Protein AF-A0A4S2MCP2-F1 (afdb_monomer)

Structure (mmCIF, N/CA/C/O backbone):
data_AF-A0A4S2MCP2-F1
#
_entry.id   AF-A0A4S2MCP2-F1
#
loop_
_atom_site.group_PDB
_atom_site.id
_atom_site.type_symbol
_atom_site.label_atom_id
_atom_site.label_alt_id
_atom_site.label_comp_id
_atom_site.label_asym_id
_atom_site.label_entity_id
_atom_site.label_seq_id
_atom_site.pdbx_PDB_ins_code
_atom_site.Cartn_x
_atom_site.Cartn_y
_atom_site.Cartn_z
_atom_site.occupancy
_atom_site.B_iso_or_equiv
_atom_site.auth_seq_id
_atom_site.auth_comp_id
_atom_site.auth_asym_id
_atom_site.auth_atom_id
_atom_site.pdbx_PDB_model_num
ATOM 1 N N . MET A 1 1 ? -48.701 2.573 -28.438 1.00 42.78 1 MET A N 1
ATOM 2 C CA . MET A 1 1 ? -48.874 1.141 -28.117 1.00 42.78 1 MET A CA 1
ATOM 3 C C . MET A 1 1 ? -48.625 0.967 -26.634 1.00 42.78 1 MET A C 1
ATOM 5 O O . MET A 1 1 ? -47.599 1.401 -26.138 1.00 42.78 1 MET A O 1
ATOM 9 N N . CYS A 1 2 ? -49.644 0.468 -25.945 1.00 39.00 2 CYS A N 1
ATOM 10 C CA . CYS A 1 2 ? -49.785 0.387 -24.498 1.00 39.00 2 CYS A CA 1
ATOM 11 C C . CYS A 1 2 ? -49.387 -1.021 -24.032 1.00 39.00 2 CYS A C 1
ATOM 13 O O . CYS A 1 2 ? -49.840 -1.981 -24.653 1.00 39.00 2 CYS A O 1
ATOM 15 N N . CYS A 1 3 ? -48.581 -1.158 -22.974 1.00 35.81 3 CYS A N 1
ATOM 16 C CA . CYS A 1 3 ? -48.550 -2.372 -22.144 1.00 35.81 3 CYS A CA 1
ATOM 17 C C . CYS A 1 3 ? -47.790 -2.137 -20.828 1.00 35.81 3 CYS A C 1
ATOM 19 O O . CYS A 1 3 ? -46.673 -2.603 -20.623 1.00 35.81 3 CYS A O 1
ATOM 21 N N . THR A 1 4 ? -48.430 -1.421 -19.910 1.00 45.81 4 THR A N 1
ATOM 22 C CA . THR A 1 4 ? -48.206 -1.556 -18.469 1.00 45.81 4 THR A CA 1
ATOM 23 C C . THR A 1 4 ? -48.874 -2.852 -18.007 1.00 45.81 4 THR A C 1
ATOM 25 O O . THR A 1 4 ? -50.097 -2.972 -18.040 1.00 45.81 4 THR A O 1
ATOM 28 N N . LYS A 1 5 ? -48.084 -3.852 -17.600 1.00 52.16 5 LYS A N 1
ATOM 29 C CA . LYS A 1 5 ? -48.599 -5.048 -16.921 1.00 52.16 5 LYS A CA 1
ATOM 30 C C . LYS A 1 5 ? -48.559 -4.833 -15.414 1.00 52.16 5 LYS A C 1
ATOM 32 O O . LYS A 1 5 ? -47.526 -4.980 -14.771 1.00 52.16 5 LYS A O 1
ATOM 37 N N . THR A 1 6 ? -49.723 -4.495 -14.883 1.00 45.78 6 THR A N 1
ATOM 38 C CA . THR A 1 6 ? -50.084 -4.555 -13.470 1.00 45.78 6 THR A CA 1
ATOM 39 C C . THR A 1 6 ? -50.196 -6.026 -13.068 1.00 45.78 6 THR A C 1
ATOM 41 O O . THR A 1 6 ? -51.068 -6.735 -13.568 1.00 45.78 6 THR A O 1
ATOM 44 N N . LEU A 1 7 ? -49.322 -6.508 -12.185 1.00 48.28 7 LEU A N 1
ATOM 45 C CA . LEU A 1 7 ? -49.510 -7.793 -11.511 1.00 48.28 7 LEU A CA 1
ATOM 46 C C . LEU A 1 7 ? -50.232 -7.534 -10.190 1.00 48.28 7 LEU A C 1
ATOM 48 O O . LEU A 1 7 ? -49.641 -7.113 -9.201 1.00 48.28 7 LEU A O 1
ATOM 52 N N . SER A 1 8 ? -51.543 -7.760 -10.222 1.00 52.81 8 SER A N 1
ATOM 53 C CA . SER A 1 8 ? -52.378 -7.950 -9.043 1.00 52.81 8 SER A CA 1
ATOM 54 C C . SER A 1 8 ? -52.254 -9.413 -8.626 1.00 52.81 8 SER A C 1
ATOM 56 O O . SER A 1 8 ? -52.659 -10.308 -9.365 1.00 52.81 8 SER A O 1
ATOM 58 N N . VAL A 1 9 ? -51.669 -9.654 -7.455 1.00 49.47 9 VAL A N 1
ATOM 59 C CA . VAL A 1 9 ? -51.763 -10.938 -6.757 1.00 49.47 9 VAL A CA 1
ATOM 60 C C . VAL A 1 9 ? -52.464 -10.659 -5.435 1.00 49.47 9 VAL A C 1
ATOM 62 O O . VAL A 1 9 ? -51.849 -10.255 -4.453 1.00 49.47 9 VAL A O 1
ATOM 65 N N . CYS A 1 10 ? -53.785 -10.826 -5.440 1.00 40.50 10 CYS A N 1
ATOM 66 C CA . CYS A 1 10 ? -54.588 -10.948 -4.234 1.00 40.50 10 CYS A CA 1
ATOM 67 C C . CYS A 1 10 ? -54.665 -12.432 -3.869 1.00 40.50 10 CYS A C 1
ATOM 69 O O . CYS A 1 10 ? -55.415 -13.184 -4.486 1.00 40.50 10 CYS A O 1
ATOM 71 N N . THR A 1 11 ? -53.911 -12.853 -2.857 1.00 52.22 11 THR A N 1
ATOM 72 C CA . THR A 1 11 ? -54.197 -14.091 -2.128 1.00 52.22 11 THR A CA 1
ATOM 73 C C . THR A 1 11 ? -54.932 -13.728 -0.847 1.00 52.22 11 THR A C 1
ATOM 75 O O . THR A 1 11 ? -54.360 -13.137 0.067 1.00 52.22 11 THR A O 1
ATOM 78 N N . THR A 1 12 ? -56.216 -14.066 -0.802 1.00 49.16 12 THR A N 1
ATOM 79 C CA . THR A 1 12 ? -57.039 -14.096 0.407 1.00 49.16 12 THR A CA 1
ATOM 80 C C . THR A 1 12 ? -56.489 -15.168 1.347 1.00 49.16 12 THR A C 1
ATOM 82 O O . THR A 1 12 ? -56.594 -16.357 1.050 1.00 49.16 12 THR A O 1
ATOM 85 N N . PHE A 1 13 ? -55.873 -14.752 2.455 1.00 44.50 13 PHE A N 1
ATOM 86 C CA . PHE A 1 13 ? -55.476 -15.644 3.543 1.00 44.50 13 PHE A CA 1
ATOM 87 C C . PHE A 1 13 ? -56.362 -15.341 4.753 1.00 44.50 13 PHE A C 1
ATOM 89 O O . PHE A 1 13 ? -56.197 -14.327 5.433 1.00 44.50 13 PHE A O 1
ATOM 96 N N . ASP A 1 14 ? -57.352 -16.203 4.968 1.00 50.53 14 ASP A N 1
ATOM 97 C CA . ASP A 1 14 ? -58.270 -16.128 6.096 1.00 50.53 14 ASP A CA 1
ATOM 98 C C . ASP A 1 14 ? -57.599 -16.598 7.397 1.00 50.53 14 ASP A C 1
ATOM 100 O O . ASP A 1 14 ? -57.166 -17.738 7.534 1.00 50.53 14 ASP A O 1
ATOM 104 N N . HIS A 1 15 ? -57.542 -15.671 8.353 1.00 52.25 15 HIS A N 1
ATOM 105 C CA . HIS A 1 15 ? -57.839 -15.844 9.777 1.00 52.25 15 HIS A CA 1
ATOM 106 C C . HIS A 1 15 ? -57.302 -17.086 10.517 1.00 52.25 15 HIS A C 1
ATOM 108 O O . HIS A 1 15 ? -58.017 -18.049 10.782 1.00 52.25 15 HIS A O 1
ATOM 114 N N . ALA A 1 16 ? -56.113 -16.921 11.098 1.00 47.16 16 ALA A N 1
ATOM 115 C CA . ALA A 1 16 ? -55.853 -17.337 12.476 1.00 47.16 16 ALA A CA 1
ATOM 116 C C . ALA A 1 16 ? -54.936 -16.292 13.129 1.00 47.16 16 ALA A C 1
ATOM 118 O O . ALA A 1 16 ? -53.729 -16.290 12.915 1.00 47.16 16 ALA A O 1
ATOM 119 N N . ALA A 1 17 ? -55.523 -15.351 13.873 1.00 51.59 17 ALA A N 1
ATOM 120 C CA . ALA A 1 17 ? -54.784 -14.297 14.563 1.00 51.59 17 ALA A CA 1
ATOM 121 C C . ALA A 1 17 ? -53.910 -14.898 15.686 1.00 51.59 17 ALA A C 1
ATOM 123 O O . ALA A 1 17 ? -54.467 -15.446 16.646 1.00 51.59 17 ALA A O 1
ATOM 124 N N . PRO A 1 18 ? -52.567 -14.790 15.626 1.00 54.84 18 PRO A N 1
ATOM 125 C CA . PRO A 1 18 ? -51.723 -15.179 16.742 1.00 54.84 18 PRO A CA 1
ATOM 126 C C . PRO A 1 18 ? -51.903 -14.161 17.874 1.00 54.84 18 PRO A C 1
ATOM 128 O O . PRO A 1 18 ? -51.462 -13.014 17.804 1.00 54.84 18 PRO A O 1
ATOM 131 N N . LYS A 1 19 ? -52.585 -14.587 18.940 1.00 52.59 19 LYS A N 1
ATOM 132 C CA . LYS A 1 19 ? -52.605 -13.873 20.217 1.00 52.59 19 LYS A CA 1
ATOM 133 C C . LYS A 1 19 ? -51.190 -13.913 20.795 1.00 52.59 19 LYS A C 1
ATOM 135 O O . LYS A 1 19 ? -50.761 -14.961 21.263 1.00 52.59 19 LYS A O 1
ATOM 140 N N . GLY A 1 20 ? -50.489 -12.782 20.759 1.00 53.34 20 GLY A N 1
ATOM 141 C CA . GLY A 1 20 ? -49.216 -12.617 21.465 1.00 53.34 20 GLY A CA 1
ATOM 142 C C . GLY A 1 20 ? -48.053 -12.088 20.632 1.00 53.34 20 GLY A C 1
ATOM 143 O O . GLY A 1 20 ? -46.932 -12.536 20.833 1.00 53.34 20 GLY A O 1
ATOM 144 N N . PHE A 1 21 ? -48.270 -11.127 19.731 1.00 47.12 21 PHE A N 1
ATOM 145 C CA . PHE A 1 21 ? -47.169 -10.264 19.295 1.00 47.12 21 PHE A CA 1
ATOM 146 C C . PHE A 1 21 ? -46.952 -9.202 20.378 1.00 47.12 21 PHE A C 1
ATOM 148 O O . PHE A 1 21 ? -47.530 -8.118 20.349 1.00 47.12 21 PHE A O 1
ATOM 155 N N . THR A 1 22 ? -46.170 -9.542 21.401 1.00 59.38 22 THR A N 1
ATOM 156 C CA . THR A 1 22 ? -45.586 -8.524 22.275 1.00 59.38 22 THR A CA 1
ATOM 157 C C . THR A 1 22 ? -44.691 -7.655 21.403 1.00 59.38 22 THR A C 1
ATOM 159 O O . THR A 1 22 ? -43.748 -8.176 20.806 1.00 59.38 22 THR A O 1
ATOM 162 N N . CYS A 1 23 ? -45.001 -6.360 21.294 1.00 50.88 23 CYS A N 1
ATOM 163 C CA . CYS A 1 23 ? -44.135 -5.376 20.657 1.00 50.88 23 CYS A CA 1
ATOM 164 C C . CYS A 1 23 ? -42.722 -5.528 21.228 1.00 50.88 23 CYS A C 1
ATOM 166 O O . CYS A 1 23 ? -42.477 -5.183 22.385 1.00 50.88 23 CYS A O 1
ATOM 168 N N . LEU A 1 24 ? -41.805 -6.082 20.432 1.00 52.72 24 LEU A N 1
ATOM 169 C CA . LEU A 1 24 ? -40.389 -6.007 20.751 1.00 52.72 24 LEU A CA 1
ATOM 170 C C . LEU A 1 24 ? -40.035 -4.516 20.807 1.00 52.72 24 LEU A C 1
ATOM 172 O O . LEU A 1 24 ? -40.399 -3.780 19.886 1.00 52.72 24 LEU A O 1
ATOM 176 N N . PRO A 1 25 ? -39.392 -4.046 21.886 1.00 61.84 25 PRO A N 1
ATOM 177 C CA . PRO A 1 25 ? -39.087 -2.636 22.044 1.00 61.84 25 PRO A CA 1
ATOM 178 C C . PRO A 1 25 ? -38.192 -2.189 20.887 1.00 61.84 25 PRO A C 1
ATOM 180 O O . PRO A 1 25 ? -37.165 -2.809 20.615 1.00 61.84 25 PRO A O 1
ATOM 183 N N . GLU A 1 26 ? -38.586 -1.108 20.219 1.00 58.03 26 GLU A N 1
ATOM 184 C CA . GLU A 1 26 ? -37.935 -0.505 19.045 1.00 58.03 26 GLU A CA 1
ATOM 185 C C . GLU A 1 26 ? -36.409 -0.337 19.215 1.00 58.03 26 GLU A C 1
ATOM 187 O O . GLU A 1 26 ? -35.632 -0.515 18.277 1.00 58.03 26 GLU A O 1
ATOM 192 N N . ALA A 1 27 ? -35.954 -0.134 20.455 1.00 62.34 27 ALA A N 1
ATOM 193 C CA . ALA A 1 27 ? -34.544 -0.080 20.826 1.00 62.34 27 ALA A CA 1
ATOM 194 C C . ALA A 1 27 ? -33.749 -1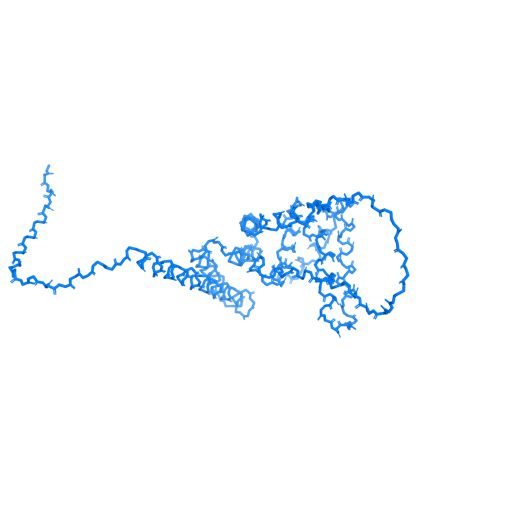.367 20.500 1.00 62.34 27 ALA A C 1
ATOM 196 O O . ALA A 1 27 ? -32.597 -1.276 20.077 1.00 62.34 27 ALA A O 1
ATOM 197 N N . ALA A 1 28 ? -34.337 -2.561 20.634 1.00 61.69 28 ALA A N 1
ATOM 198 C CA . ALA A 1 28 ? -33.636 -3.832 20.417 1.00 61.69 28 ALA A CA 1
ATOM 199 C C . ALA A 1 28 ? -33.302 -4.093 18.934 1.00 61.69 28 ALA A C 1
ATOM 201 O O . ALA A 1 28 ? -32.277 -4.704 18.628 1.00 61.69 28 ALA A O 1
ATOM 202 N N . LEU A 1 29 ? -34.119 -3.587 18.003 1.00 63.19 29 LEU A N 1
ATOM 203 C CA . LEU A 1 29 ? -33.885 -3.739 16.562 1.00 63.19 29 LEU A CA 1
ATOM 204 C C . LEU A 1 29 ? -32.689 -2.891 16.096 1.00 63.19 29 LEU A C 1
ATOM 206 O O . LEU A 1 29 ? -31.868 -3.345 15.297 1.00 63.19 29 LEU A O 1
ATOM 210 N N . THR A 1 30 ? -32.549 -1.683 16.652 1.00 69.44 30 THR A N 1
ATOM 211 C CA . THR A 1 30 ? -31.448 -0.765 16.314 1.00 69.44 30 THR A CA 1
ATOM 212 C C . THR A 1 30 ? -30.081 -1.288 16.762 1.00 69.44 30 THR A C 1
ATOM 214 O O . THR A 1 30 ? -29.089 -1.097 16.059 1.00 69.44 30 THR A O 1
ATOM 217 N N . VAL A 1 31 ? -30.017 -1.998 17.894 1.00 72.75 31 VAL A N 1
ATOM 218 C CA . VAL A 1 31 ? -28.772 -2.590 18.410 1.00 72.75 31 VAL A CA 1
ATOM 219 C C . VAL A 1 31 ? -28.318 -3.763 17.538 1.00 72.75 31 VAL A C 1
ATOM 221 O O . VAL A 1 31 ? -27.142 -3.835 17.180 1.00 72.75 31 VAL A O 1
ATOM 224 N N . THR A 1 32 ? -29.234 -4.649 17.137 1.00 72.12 32 THR A N 1
ATOM 225 C CA . THR A 1 32 ? -28.904 -5.792 16.268 1.00 72.12 32 THR A CA 1
ATOM 226 C C . THR A 1 32 ? -28.462 -5.343 14.873 1.00 72.12 32 THR A C 1
ATOM 228 O O . THR A 1 32 ? -27.476 -5.866 14.354 1.00 72.12 32 THR A O 1
ATOM 231 N N . LEU A 1 33 ? -29.115 -4.327 14.295 1.00 77.38 33 LEU A N 1
ATOM 232 C CA . LEU A 1 33 ? -28.710 -3.739 13.011 1.00 77.38 33 LEU A CA 1
ATOM 233 C C . LEU A 1 33 ? -27.327 -3.077 13.084 1.00 77.38 33 LEU A C 1
ATOM 235 O O . LEU A 1 33 ? -26.485 -3.337 12.229 1.00 77.38 33 LEU A O 1
ATOM 239 N N . LYS A 1 34 ? -27.050 -2.288 14.134 1.00 79.12 34 LYS A N 1
ATOM 240 C CA . LYS A 1 34 ? -25.720 -1.684 14.345 1.00 79.12 34 LYS A CA 1
ATOM 241 C C . LYS A 1 34 ? -24.624 -2.741 14.468 1.00 79.12 34 LYS A C 1
ATOM 243 O O . LYS A 1 34 ? -23.555 -2.583 13.885 1.00 79.12 34 LYS A O 1
ATOM 248 N N . LYS A 1 35 ? -24.892 -3.828 15.199 1.00 82.75 35 LYS A N 1
ATOM 249 C CA . LYS A 1 35 ? -23.952 -4.947 15.331 1.00 82.75 35 LYS A CA 1
ATOM 250 C C . LYS A 1 35 ? -23.688 -5.616 13.980 1.00 82.75 35 LYS A C 1
ATOM 252 O O . LYS A 1 35 ? -22.531 -5.844 13.650 1.00 82.75 35 LYS A O 1
ATOM 257 N N . SER A 1 36 ? -24.739 -5.881 13.202 1.00 81.94 36 SER A N 1
ATOM 258 C CA . SER A 1 36 ? -24.622 -6.482 11.869 1.00 81.94 36 SER A CA 1
ATOM 259 C C . SER A 1 36 ? -23.807 -5.609 10.913 1.00 81.94 36 SER A C 1
ATOM 261 O O . SER A 1 36 ? -22.926 -6.128 10.237 1.00 81.94 36 SER A O 1
ATOM 263 N N . ASN A 1 37 ? -24.045 -4.293 10.892 1.00 86.19 37 ASN A N 1
ATOM 264 C CA . ASN A 1 37 ? -23.302 -3.370 10.026 1.00 86.19 37 ASN A CA 1
ATOM 265 C C . ASN A 1 37 ? -21.815 -3.328 10.379 1.00 86.19 37 ASN A C 1
ATOM 267 O O . ASN A 1 37 ? -20.981 -3.463 9.491 1.00 86.19 37 ASN A O 1
ATOM 271 N N . LYS A 1 38 ? -21.480 -3.256 11.675 1.00 86.69 38 LYS A N 1
ATOM 272 C CA . LYS A 1 38 ? -20.081 -3.302 12.116 1.00 86.69 38 LYS A CA 1
ATOM 273 C C . LYS A 1 38 ? -19.392 -4.599 11.682 1.00 86.69 38 LYS A C 1
ATOM 275 O O . LYS A 1 38 ? -18.237 -4.573 11.276 1.00 86.69 38 LYS A O 1
ATOM 280 N N . THR A 1 39 ? -20.086 -5.737 11.750 1.00 89.81 39 THR A N 1
ATOM 281 C CA . THR A 1 39 ? -19.537 -7.015 11.273 1.00 89.81 39 THR A CA 1
ATOM 282 C C . THR A 1 39 ? -19.288 -6.999 9.764 1.00 89.81 39 THR A C 1
ATOM 284 O O . THR A 1 39 ? -18.231 -7.447 9.328 1.00 89.81 39 THR A O 1
ATOM 287 N N . VAL A 1 40 ? -20.211 -6.454 8.969 1.00 89.81 40 VAL A N 1
ATOM 288 C CA . VAL A 1 40 ? -20.034 -6.335 7.512 1.00 89.81 40 VAL A CA 1
ATOM 289 C C . VAL A 1 40 ? -18.822 -5.466 7.176 1.00 89.81 40 VAL A C 1
ATOM 291 O O . VAL A 1 40 ? -17.965 -5.919 6.426 1.00 89.81 40 VAL A O 1
ATOM 294 N N . GLU A 1 41 ? -18.683 -4.292 7.796 1.00 89.19 41 GLU A N 1
ATOM 295 C CA . GLU A 1 41 ? -17.527 -3.402 7.596 1.00 89.19 41 GLU A CA 1
ATOM 296 C C . GLU A 1 41 ? -16.202 -4.101 7.942 1.00 89.19 41 GLU A C 1
ATOM 298 O O . GLU A 1 41 ? -15.231 -4.021 7.191 1.00 89.19 41 GLU A O 1
ATOM 303 N N . THR A 1 42 ? -16.158 -4.857 9.048 1.00 91.00 42 THR A N 1
ATOM 304 C CA . THR A 1 42 ? -14.947 -5.609 9.423 1.00 91.00 42 THR A CA 1
ATOM 305 C C . THR A 1 42 ? -14.602 -6.719 8.432 1.00 91.00 42 THR A C 1
ATOM 307 O O . THR A 1 42 ? -13.424 -6.961 8.177 1.00 91.00 42 THR A O 1
ATOM 310 N N . LEU A 1 43 ? -15.609 -7.384 7.855 1.00 95.19 43 LEU A N 1
ATOM 311 C CA . LEU A 1 43 ? -15.397 -8.421 6.846 1.00 95.19 43 LEU A CA 1
ATOM 312 C C . LEU A 1 43 ? -14.933 -7.813 5.520 1.00 95.19 43 LEU A C 1
ATOM 314 O O . LEU A 1 43 ? -13.993 -8.333 4.932 1.00 95.19 43 LEU A O 1
ATOM 318 N N . GLN A 1 44 ? -15.515 -6.686 5.105 1.00 96.44 44 GLN A N 1
ATOM 319 C CA . GLN A 1 44 ? -15.083 -5.943 3.917 1.00 96.44 44 GLN A CA 1
ATOM 320 C C . GLN A 1 44 ? -13.633 -5.468 4.048 1.00 96.44 44 GLN A C 1
ATOM 322 O O . GLN A 1 44 ? -12.841 -5.646 3.126 1.00 96.44 44 GLN A O 1
ATOM 327 N N . ARG A 1 45 ? -13.245 -4.939 5.216 1.00 95.25 45 ARG A N 1
ATOM 328 C CA . ARG A 1 45 ? -11.849 -4.566 5.495 1.00 95.25 45 ARG A CA 1
ATOM 329 C C . ARG A 1 45 ? -10.911 -5.770 5.388 1.00 95.25 45 ARG A C 1
ATOM 331 O O . ARG A 1 45 ? -9.857 -5.667 4.768 1.00 95.25 45 ARG A O 1
ATOM 338 N N . ALA A 1 46 ? -11.282 -6.908 5.976 1.00 95.62 46 ALA A N 1
ATOM 339 C CA . ALA A 1 46 ? -10.471 -8.124 5.928 1.00 95.62 46 ALA A CA 1
ATOM 340 C C . ALA A 1 46 ? -10.341 -8.685 4.501 1.00 95.62 46 ALA A C 1
ATOM 342 O O . ALA A 1 46 ? -9.254 -9.092 4.097 1.00 95.62 46 ALA A O 1
ATOM 343 N N . GLU A 1 47 ? -11.425 -8.668 3.730 1.00 97.75 47 GLU A N 1
ATOM 344 C CA . GLU A 1 47 ? -11.441 -9.073 2.324 1.00 97.75 47 GLU A CA 1
ATOM 345 C C . GLU A 1 47 ? -10.580 -8.138 1.462 1.00 97.75 47 GLU A C 1
ATOM 347 O O . GLU A 1 47 ? -9.747 -8.606 0.687 1.00 97.75 47 GLU A O 1
ATOM 352 N N . SER A 1 48 ? -10.697 -6.822 1.657 1.00 98.19 48 SER A N 1
ATOM 353 C CA . SER A 1 48 ? -9.844 -5.827 0.999 1.00 98.19 48 SER A CA 1
ATOM 354 C C . SER A 1 48 ? -8.360 -6.063 1.313 1.00 98.19 48 SER A C 1
ATOM 356 O O . SER A 1 48 ? -7.531 -6.091 0.405 1.00 98.19 48 SER A O 1
ATOM 358 N N . ASN A 1 49 ? -8.016 -6.347 2.573 1.00 96.75 49 ASN A N 1
ATOM 359 C CA . ASN A 1 49 ? -6.645 -6.689 2.966 1.00 96.75 49 ASN A CA 1
ATOM 360 C C . ASN A 1 49 ? -6.149 -7.994 2.324 1.00 96.75 49 ASN A C 1
ATOM 362 O O . ASN A 1 49 ? -4.981 -8.080 1.944 1.00 96.75 49 ASN A O 1
ATOM 366 N N . ALA A 1 50 ? -7.017 -8.998 2.174 1.00 98.19 50 ALA A N 1
ATOM 367 C CA . ALA A 1 50 ? -6.665 -10.239 1.489 1.00 98.19 50 ALA A CA 1
ATOM 368 C C . ALA A 1 50 ? -6.332 -9.983 0.011 1.00 98.19 50 ALA A C 1
ATOM 370 O O . ALA A 1 50 ? -5.340 -10.504 -0.494 1.00 98.19 50 ALA A O 1
ATOM 371 N N . PHE A 1 51 ? -7.098 -9.124 -0.665 1.00 98.56 51 PHE A N 1
ATOM 372 C CA . PHE A 1 51 ? -6.777 -8.688 -2.021 1.00 98.56 51 PHE A CA 1
ATOM 373 C C . PHE A 1 51 ? -5.443 -7.930 -2.106 1.00 98.56 51 PHE A C 1
ATOM 375 O O . PHE A 1 51 ? -4.667 -8.186 -3.026 1.00 98.56 51 PHE A O 1
ATOM 382 N N . CYS A 1 52 ? -5.129 -7.057 -1.142 1.00 98.00 52 CYS A N 1
ATOM 383 C CA . CYS A 1 52 ? -3.821 -6.391 -1.078 1.00 98.00 52 CYS A CA 1
ATOM 384 C C . CYS A 1 52 ? -2.667 -7.399 -0.990 1.00 98.00 52 CYS A C 1
ATOM 386 O O . CYS A 1 52 ? -1.675 -7.249 -1.697 1.00 98.00 52 CYS A O 1
ATOM 388 N N . ALA A 1 53 ? -2.813 -8.441 -0.166 1.00 97.38 53 ALA A N 1
ATOM 389 C CA . ALA A 1 53 ? -1.811 -9.499 -0.046 1.00 97.38 53 ALA A CA 1
ATOM 390 C C . ALA A 1 53 ? -1.656 -10.300 -1.352 1.00 97.38 53 ALA A C 1
ATOM 392 O O . ALA A 1 53 ? -0.543 -10.642 -1.739 1.00 97.38 53 ALA A O 1
ATOM 393 N N . ILE A 1 54 ? -2.753 -10.561 -2.073 1.00 98.38 54 ILE A N 1
ATOM 394 C CA . ILE A 1 54 ? -2.697 -11.201 -3.398 1.00 98.38 54 ILE A CA 1
ATOM 395 C C . ILE A 1 54 ? -1.942 -10.314 -4.398 1.00 98.38 54 ILE A C 1
ATOM 397 O O . ILE A 1 54 ? -1.101 -10.818 -5.139 1.00 98.38 54 ILE A O 1
ATOM 401 N N . ALA A 1 55 ? -2.213 -9.006 -4.417 1.00 98.19 55 ALA A N 1
ATOM 402 C CA . ALA A 1 55 ? -1.498 -8.069 -5.282 1.00 98.19 55 ALA A CA 1
ATOM 403 C C . ALA A 1 55 ? 0.009 -8.059 -4.976 1.00 98.19 55 ALA A C 1
ATOM 405 O O . ALA A 1 55 ? 0.821 -8.122 -5.894 1.00 98.19 55 ALA A O 1
ATOM 406 N N . GLU A 1 56 ? 0.385 -8.043 -3.694 1.00 96.94 56 GLU A N 1
ATOM 407 C CA . GLU A 1 56 ? 1.781 -8.120 -3.254 1.00 96.94 56 GLU A CA 1
ATOM 408 C C . GLU A 1 56 ? 2.475 -9.389 -3.766 1.00 96.94 56 GLU A C 1
ATOM 410 O O . GLU A 1 56 ? 3.518 -9.276 -4.405 1.00 96.94 56 GLU A O 1
ATOM 415 N N . LEU A 1 57 ? 1.850 -10.564 -3.610 1.00 98.06 57 LEU A N 1
ATOM 416 C CA . LEU A 1 57 ? 2.385 -11.834 -4.122 1.00 98.06 57 LEU A CA 1
ATOM 417 C C . LEU A 1 57 ? 2.679 -11.788 -5.630 1.00 98.06 57 LEU A C 1
ATOM 419 O O . LEU A 1 57 ? 3.697 -12.317 -6.073 1.00 98.06 57 LEU A O 1
ATOM 423 N N . TYR A 1 58 ? 1.816 -11.152 -6.430 1.00 98.38 58 TYR A N 1
ATOM 424 C CA . TYR A 1 58 ? 2.041 -11.008 -7.874 1.00 98.38 58 TYR A CA 1
ATOM 425 C C . TYR A 1 58 ? 3.101 -9.967 -8.243 1.00 98.38 58 TYR A C 1
ATOM 427 O O . TYR A 1 58 ? 3.661 -10.042 -9.336 1.00 98.38 58 TYR A O 1
ATOM 435 N N . MET A 1 59 ? 3.404 -9.017 -7.359 1.00 96.81 59 MET A N 1
ATOM 436 C CA . MET A 1 59 ? 4.487 -8.051 -7.560 1.00 96.81 59 MET A CA 1
ATOM 437 C C . MET A 1 59 ? 5.851 -8.572 -7.093 1.00 96.81 59 MET A C 1
ATOM 439 O O . MET A 1 59 ? 6.868 -8.021 -7.511 1.00 96.81 59 MET A O 1
ATOM 443 N N . THR A 1 60 ? 5.891 -9.611 -6.254 1.00 95.56 60 THR A N 1
ATOM 444 C CA . THR A 1 60 ? 7.133 -10.168 -5.696 1.00 95.56 60 THR A CA 1
ATOM 445 C C . THR A 1 60 ? 7.377 -11.612 -6.130 1.00 95.56 60 THR A C 1
ATOM 447 O O . THR A 1 60 ? 8.230 -11.858 -6.978 1.00 95.56 60 THR A O 1
ATOM 450 N N . ASP A 1 61 ? 6.641 -12.573 -5.573 1.00 98.12 61 ASP A N 1
ATOM 451 C CA . ASP A 1 61 ? 6.943 -14.007 -5.676 1.00 98.12 61 ASP A CA 1
ATOM 452 C C . ASP A 1 61 ? 6.506 -14.615 -7.012 1.00 98.12 61 ASP A C 1
ATOM 454 O O . ASP A 1 61 ? 7.154 -15.521 -7.534 1.00 98.12 61 ASP A O 1
ATOM 458 N N . LEU A 1 62 ? 5.399 -14.122 -7.571 1.00 97.88 62 LEU A N 1
ATOM 459 C CA . LEU A 1 62 ? 4.802 -14.621 -8.813 1.00 97.88 62 LEU A CA 1
ATOM 460 C C . LEU A 1 62 ? 5.035 -13.678 -10.002 1.00 97.88 62 LEU A C 1
ATOM 462 O O . LEU A 1 62 ? 4.357 -13.806 -11.020 1.00 97.88 62 LEU A O 1
ATOM 466 N N . CYS A 1 63 ? 5.974 -12.734 -9.887 1.00 97.56 63 CYS A N 1
ATOM 467 C CA . CYS A 1 63 ? 6.176 -11.668 -10.874 1.00 97.56 63 CYS A CA 1
ATOM 468 C C . CYS A 1 63 ? 6.621 -12.161 -12.265 1.00 97.56 63 CYS A C 1
ATOM 470 O O . CYS A 1 63 ? 6.381 -11.474 -13.257 1.00 97.56 63 CYS A O 1
ATOM 472 N N . ASP A 1 64 ? 7.197 -13.364 -12.353 1.00 97.56 64 ASP A N 1
ATOM 473 C CA . ASP A 1 64 ? 7.651 -13.977 -13.609 1.00 97.56 64 ASP A CA 1
ATOM 474 C C . ASP A 1 64 ? 6.524 -14.658 -14.413 1.00 97.56 64 ASP A C 1
ATOM 476 O O . ASP A 1 64 ? 6.739 -15.084 -15.553 1.00 97.56 64 ASP A O 1
ATOM 480 N N . LEU A 1 65 ? 5.317 -14.796 -13.846 1.00 98.12 65 LEU A N 1
ATOM 481 C CA . LEU A 1 65 ? 4.186 -15.395 -14.556 1.00 98.12 65 LEU A CA 1
ATOM 482 C C . LEU A 1 65 ? 3.637 -14.435 -15.628 1.00 98.12 65 LEU A C 1
ATOM 484 O O . LEU A 1 65 ? 3.485 -13.239 -15.365 1.00 98.12 65 LEU A O 1
ATOM 488 N N . PRO A 1 66 ? 3.263 -14.923 -16.827 1.00 97.88 66 PRO A N 1
ATOM 489 C CA . PRO A 1 66 ? 2.743 -14.057 -17.888 1.00 97.88 66 PRO A CA 1
ATOM 490 C C . PRO A 1 66 ? 1.429 -13.355 -17.502 1.00 97.88 66 PRO A C 1
ATOM 492 O O . PRO A 1 66 ? 1.142 -12.264 -17.995 1.00 97.88 66 PRO A O 1
ATOM 495 N N . GLU A 1 67 ? 0.643 -13.948 -16.605 1.00 97.94 67 GLU A N 1
ATOM 496 C CA . GLU A 1 67 ? -0.590 -13.389 -16.053 1.00 97.94 67 GLU A CA 1
ATOM 497 C C . GLU A 1 67 ? -0.382 -12.439 -14.860 1.00 97.94 67 GLU A C 1
ATOM 499 O O . GLU A 1 67 ? -1.338 -11.774 -14.455 1.00 97.94 67 GLU A O 1
ATOM 504 N N . ALA A 1 68 ? 0.838 -12.326 -14.314 1.00 97.75 68 ALA A N 1
ATOM 505 C CA . ALA A 1 68 ? 1.092 -11.646 -13.041 1.00 97.75 68 ALA A CA 1
ATOM 506 C C . ALA A 1 68 ? 0.576 -10.205 -13.016 1.00 97.75 68 ALA A C 1
ATOM 508 O O . ALA A 1 68 ? -0.107 -9.791 -12.081 1.00 97.75 68 ALA A O 1
ATOM 509 N N . ARG A 1 69 ? 0.822 -9.449 -14.094 1.00 97.50 69 ARG A N 1
ATOM 510 C CA . ARG A 1 69 ? 0.332 -8.071 -14.233 1.00 97.50 69 ARG A CA 1
ATOM 511 C C . ARG A 1 69 ? -1.194 -7.997 -14.168 1.00 97.50 69 ARG A C 1
ATOM 513 O O . ARG A 1 69 ? -1.735 -7.137 -13.482 1.00 97.50 69 ARG A O 1
ATOM 520 N N . THR A 1 70 ? -1.885 -8.866 -14.902 1.00 98.44 70 THR A N 1
ATOM 521 C CA . THR A 1 70 ? -3.350 -8.850 -14.986 1.00 98.44 70 THR A CA 1
ATOM 522 C C . THR A 1 70 ? -3.988 -9.276 -13.668 1.00 98.44 70 THR A C 1
ATOM 524 O O . THR A 1 70 ? -4.964 -8.663 -13.243 1.00 98.44 70 THR A O 1
ATOM 527 N N . GLU A 1 71 ? -3.440 -10.290 -13.002 1.00 98.50 71 GLU A N 1
ATOM 528 C CA . GLU A 1 71 ? -3.964 -10.754 -11.715 1.00 98.50 71 GLU A CA 1
ATOM 529 C C . GLU A 1 71 ? -3.653 -9.775 -10.577 1.00 98.50 71 GLU A C 1
ATOM 531 O O . GLU A 1 71 ? -4.534 -9.495 -9.764 1.00 98.50 71 GLU A O 1
ATOM 536 N N . CYS A 1 72 ? -2.469 -9.153 -10.571 1.00 98.38 72 CYS A N 1
ATOM 537 C CA . CYS A 1 72 ? -2.165 -8.052 -9.656 1.00 98.38 72 CYS A CA 1
ATOM 538 C C . CYS A 1 72 ? -3.156 -6.896 -9.824 1.00 98.38 72 CYS A C 1
ATOM 540 O O . CYS A 1 72 ? -3.645 -6.351 -8.833 1.00 98.38 72 CYS A O 1
ATOM 542 N N . GLN A 1 73 ? -3.473 -6.539 -11.075 1.00 98.44 73 GLN A N 1
ATOM 543 C CA . GLN A 1 73 ? -4.414 -5.465 -11.362 1.00 98.44 73 GLN A CA 1
ATOM 544 C C . GLN A 1 73 ? -5.813 -5.766 -10.825 1.00 98.44 73 GLN A C 1
ATOM 546 O O . GLN A 1 73 ? -6.376 -4.974 -10.070 1.00 98.44 73 GLN A O 1
ATOM 551 N N . LYS A 1 74 ? -6.341 -6.951 -11.144 1.00 98.69 74 LYS A N 1
ATOM 552 C CA . LYS A 1 74 ? -7.632 -7.411 -10.617 1.00 98.69 74 LYS A CA 1
ATOM 553 C C . LYS A 1 74 ? -7.659 -7.410 -9.092 1.00 98.69 74 LYS A C 1
ATOM 555 O O . LYS A 1 74 ? -8.682 -7.064 -8.507 1.00 98.69 74 LYS A O 1
ATOM 560 N N . ALA A 1 75 ? -6.557 -7.799 -8.452 1.00 98.50 75 ALA A N 1
ATOM 561 C CA . ALA A 1 75 ? -6.470 -7.861 -7.003 1.00 98.50 75 ALA A CA 1
ATOM 562 C C . ALA A 1 75 ? -6.595 -6.469 -6.365 1.00 98.50 75 ALA A C 1
ATOM 564 O O . ALA A 1 75 ? -7.483 -6.275 -5.539 1.00 98.50 75 ALA A O 1
ATOM 565 N N . 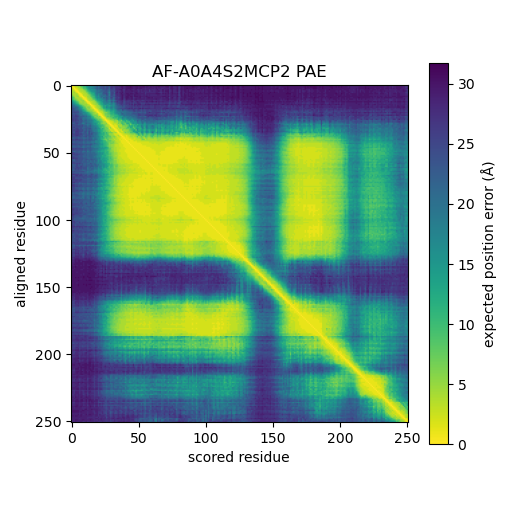PHE A 1 76 ? -5.796 -5.469 -6.761 1.00 97.69 76 PHE A N 1
ATOM 566 C CA . PHE A 1 76 ? -5.923 -4.140 -6.141 1.00 97.69 76 PHE A CA 1
ATOM 567 C C . PHE A 1 76 ? -7.241 -3.433 -6.522 1.00 97.69 76 PHE A C 1
ATOM 569 O O . PHE A 1 76 ? -7.803 -2.690 -5.712 1.00 97.69 76 PHE A O 1
ATOM 576 N N . GLU A 1 77 ? -7.777 -3.669 -7.726 1.00 98.31 77 GLU A N 1
ATOM 577 C CA . GLU A 1 77 ? -9.102 -3.167 -8.118 1.00 98.31 77 GLU A CA 1
ATOM 578 C C . GLU A 1 77 ? -10.201 -3.789 -7.245 1.00 98.31 77 GLU A C 1
ATOM 580 O O . GLU A 1 77 ? -11.076 -3.075 -6.760 1.00 98.31 77 GLU A O 1
ATOM 585 N N . GLY A 1 78 ? -10.116 -5.093 -6.963 1.00 98.38 78 GLY A N 1
ATOM 586 C CA . GLY A 1 78 ? -10.980 -5.770 -5.997 1.00 98.38 78 GLY A CA 1
ATOM 587 C C . GLY A 1 78 ? -10.847 -5.174 -4.594 1.00 98.38 78 GLY A C 1
ATOM 588 O O . GLY A 1 78 ? -11.850 -4.835 -3.974 1.00 98.38 78 GLY A O 1
ATOM 589 N N . ALA A 1 79 ? -9.617 -4.941 -4.124 1.00 98.25 79 ALA A N 1
ATOM 590 C CA . ALA A 1 79 ? -9.363 -4.345 -2.812 1.00 98.25 79 ALA A CA 1
ATOM 591 C C . ALA A 1 79 ? -10.026 -2.965 -2.650 1.00 98.25 79 ALA A C 1
ATOM 593 O O . ALA A 1 79 ? -10.675 -2.707 -1.633 1.00 98.25 79 ALA A O 1
ATOM 594 N N . THR A 1 80 ? -9.870 -2.094 -3.653 1.00 98.06 80 THR A N 1
ATOM 595 C CA . THR A 1 80 ? -10.404 -0.720 -3.644 1.00 98.06 80 THR A CA 1
ATOM 596 C C . THR A 1 80 ? -11.919 -0.665 -3.850 1.00 98.06 80 THR A C 1
ATOM 598 O O . THR A 1 80 ? -12.568 0.238 -3.326 1.00 98.06 80 THR A O 1
ATOM 601 N N . GLN A 1 81 ? -12.503 -1.629 -4.568 1.00 98.00 81 GLN A N 1
ATOM 602 C CA . GLN A 1 81 ? -13.957 -1.756 -4.716 1.00 98.00 81 GLN A CA 1
ATOM 603 C C . GLN A 1 8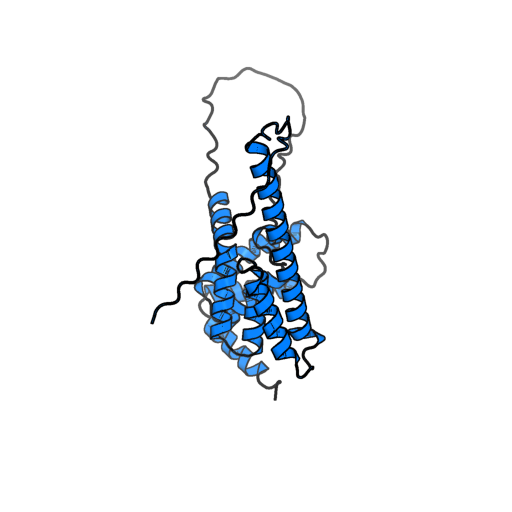1 ? -14.624 -2.306 -3.450 1.00 98.00 81 GLN A C 1
ATOM 605 O O . GLN A 1 81 ? -15.689 -1.820 -3.068 1.00 98.00 81 GLN A O 1
ATOM 610 N N . THR A 1 82 ? -14.007 -3.295 -2.796 1.00 97.81 82 THR A N 1
ATOM 611 C CA . THR A 1 82 ? -14.539 -3.913 -1.573 1.00 97.81 82 THR A CA 1
ATOM 612 C C . THR A 1 82 ? -14.506 -2.951 -0.388 1.00 97.81 82 THR A C 1
ATOM 614 O O . THR A 1 82 ? -15.484 -2.869 0.355 1.00 97.81 82 THR A O 1
ATOM 617 N N . ASP A 1 83 ? -13.412 -2.203 -0.219 1.00 97.31 83 ASP A N 1
ATOM 618 C CA . ASP A 1 83 ? -13.319 -1.141 0.783 1.00 97.31 83 ASP A CA 1
ATOM 619 C C . ASP A 1 83 ? -12.551 0.081 0.239 1.00 97.31 83 ASP A C 1
ATOM 621 O O . ASP A 1 83 ? -11.318 0.129 0.311 1.00 97.31 83 ASP A O 1
ATOM 625 N N . PRO A 1 84 ? -13.256 1.119 -0.250 1.00 96.62 84 PRO A N 1
ATOM 626 C CA . PRO A 1 84 ? -12.622 2.329 -0.772 1.00 96.62 84 PRO A CA 1
ATOM 627 C C . PRO A 1 84 ? -11.971 3.192 0.319 1.00 96.62 84 PRO A C 1
ATOM 629 O O . PRO A 1 84 ? -11.224 4.117 0.001 1.00 96.62 84 PRO A O 1
ATOM 632 N N . THR A 1 85 ? -12.246 2.910 1.596 1.00 95.31 85 THR A N 1
ATOM 633 C CA . THR A 1 85 ? -11.665 3.598 2.758 1.00 95.31 85 THR A CA 1
ATOM 634 C C . THR A 1 85 ? -10.461 2.856 3.337 1.00 95.31 85 THR A C 1
ATOM 636 O O . THR A 1 85 ? -9.959 3.225 4.403 1.00 95.31 85 THR A O 1
ATOM 639 N N . ASN A 1 86 ? -9.998 1.794 2.672 1.00 95.75 86 ASN A N 1
ATOM 640 C CA . ASN A 1 86 ? -8.803 1.069 3.064 1.00 95.75 86 ASN A CA 1
ATOM 641 C C . ASN A 1 86 ? -7.549 1.721 2.452 1.00 95.75 86 ASN A C 1
ATOM 643 O O . ASN A 1 86 ? -7.334 1.613 1.243 1.00 95.75 86 ASN A O 1
ATOM 647 N N . PRO A 1 87 ? -6.681 2.367 3.249 1.00 96.25 87 PRO A N 1
ATOM 648 C CA . PRO A 1 87 ? -5.492 3.013 2.704 1.00 96.25 87 PRO A CA 1
ATOM 649 C C . PRO A 1 87 ? -4.468 2.002 2.161 1.00 96.25 87 PRO A C 1
ATOM 651 O O . PRO A 1 87 ? -3.766 2.307 1.199 1.00 96.25 87 PRO A O 1
ATOM 654 N N . GLN A 1 88 ? -4.432 0.770 2.688 1.00 96.00 88 GLN A N 1
ATOM 655 C CA . GLN A 1 88 ? -3.559 -0.290 2.173 1.00 96.00 88 GLN A CA 1
ATOM 656 C C . GLN A 1 88 ? -3.923 -0.690 0.731 1.00 96.00 88 GLN A C 1
ATOM 658 O O . GLN A 1 88 ? -3.030 -0.977 -0.064 1.00 96.00 88 GLN A O 1
ATOM 663 N N . ALA A 1 89 ? -5.210 -0.648 0.365 1.00 97.88 89 ALA A N 1
ATOM 664 C CA . ALA A 1 89 ? -5.665 -0.932 -0.999 1.00 97.88 89 ALA A CA 1
ATOM 665 C C . ALA A 1 89 ? -5.159 0.112 -2.003 1.00 97.88 89 ALA A C 1
ATOM 667 O O . ALA A 1 89 ? -4.661 -0.234 -3.075 1.00 97.88 89 ALA A O 1
ATOM 668 N N . TRP A 1 90 ? -5.211 1.391 -1.629 1.00 98.12 90 TRP A N 1
ATOM 669 C CA . TRP A 1 90 ? -4.667 2.476 -2.448 1.00 98.12 90 TRP A CA 1
ATOM 670 C C . TRP A 1 90 ? -3.140 2.444 -2.526 1.00 98.12 90 TRP A C 1
ATOM 672 O O . TRP A 1 90 ? -2.576 2.733 -3.579 1.00 98.12 90 TRP A O 1
ATOM 682 N N . LEU A 1 91 ? -2.464 2.031 -1.450 1.00 97.25 91 LEU A N 1
ATOM 683 C CA . LEU A 1 91 ? -1.021 1.804 -1.469 1.00 97.25 91 LEU A CA 1
ATOM 684 C C . LEU A 1 91 ? -0.630 0.664 -2.426 1.00 97.25 91 LEU A C 1
ATOM 686 O O . LEU A 1 91 ? 0.334 0.804 -3.177 1.00 97.25 91 LEU A O 1
ATOM 690 N N . ALA A 1 92 ? -1.388 -0.437 -2.446 1.00 97.81 92 ALA A N 1
ATOM 691 C CA . ALA A 1 92 ? -1.172 -1.533 -3.392 1.00 97.81 92 ALA A CA 1
ATOM 692 C C . ALA A 1 92 ? -1.346 -1.071 -4.852 1.00 97.81 92 ALA A C 1
ATOM 694 O O . ALA A 1 92 ? -0.520 -1.403 -5.701 1.00 97.81 92 ALA A O 1
ATOM 695 N N . ALA A 1 93 ? -2.360 -0.242 -5.129 1.00 98.38 93 ALA A N 1
ATOM 696 C CA . ALA A 1 93 ? -2.551 0.372 -6.443 1.00 98.38 93 ALA A CA 1
ATOM 697 C C . ALA A 1 93 ? -1.371 1.282 -6.839 1.00 98.38 93 ALA A C 1
ATOM 699 O O . ALA A 1 93 ? -0.869 1.193 -7.957 1.00 98.38 93 ALA A O 1
ATOM 700 N N . ALA A 1 94 ? -0.884 2.123 -5.919 1.00 98.12 94 ALA A N 1
ATOM 701 C CA . ALA A 1 94 ? 0.280 2.978 -6.156 1.00 98.12 94 ALA A CA 1
ATOM 702 C C . ALA A 1 94 ? 1.546 2.165 -6.479 1.00 98.12 94 ALA A C 1
ATOM 704 O O . ALA A 1 94 ? 2.262 2.483 -7.431 1.00 98.12 94 ALA A O 1
ATOM 705 N N . ASN A 1 95 ? 1.794 1.081 -5.737 1.00 97.00 95 ASN A N 1
ATOM 706 C CA . ASN A 1 95 ? 2.907 0.170 -6.010 1.00 97.00 95 ASN A CA 1
ATOM 707 C C . ASN A 1 95 ? 2.806 -0.431 -7.417 1.00 97.00 95 ASN A C 1
ATOM 709 O O . ASN A 1 95 ? 3.779 -0.375 -8.169 1.00 97.00 95 ASN A O 1
ATOM 713 N N . PHE A 1 96 ? 1.623 -0.920 -7.803 1.00 98.06 96 PHE A N 1
ATOM 714 C CA . PHE A 1 96 ? 1.381 -1.442 -9.147 1.00 98.06 96 PHE A CA 1
ATOM 715 C C . PHE A 1 96 ? 1.696 -0.402 -10.231 1.00 98.06 96 PHE A C 1
ATOM 717 O O . PHE A 1 96 ? 2.496 -0.668 -11.128 1.00 98.06 96 PHE A O 1
ATOM 724 N N . TYR A 1 97 ? 1.126 0.802 -10.131 1.00 98.31 97 TYR A N 1
ATOM 725 C CA . TYR A 1 97 ? 1.343 1.846 -11.136 1.00 98.31 97 TYR A CA 1
ATOM 726 C C . TYR A 1 97 ? 2.803 2.296 -11.214 1.00 98.31 97 TYR A C 1
ATOM 728 O O . TYR A 1 97 ? 3.304 2.604 -12.296 1.00 98.31 97 TYR A O 1
ATOM 736 N N . THR A 1 98 ? 3.511 2.276 -10.084 1.00 96.31 98 THR A N 1
ATOM 737 C CA . THR A 1 98 ? 4.943 2.581 -10.028 1.00 96.31 98 THR A CA 1
ATOM 738 C C . THR A 1 98 ? 5.758 1.545 -10.801 1.00 96.31 98 THR A C 1
ATOM 740 O O . THR A 1 98 ? 6.560 1.923 -11.655 1.00 96.31 98 THR A O 1
ATOM 743 N N . VAL A 1 99 ? 5.518 0.245 -10.587 1.00 94.88 99 VAL A N 1
ATOM 744 C CA . VAL A 1 99 ? 6.250 -0.815 -11.308 1.00 94.88 99 VAL A CA 1
ATOM 745 C C . VAL A 1 99 ? 5.862 -0.913 -12.786 1.00 94.88 99 VAL A C 1
ATOM 747 O O . VAL A 1 99 ? 6.661 -1.370 -13.602 1.00 94.88 99 VAL A O 1
ATOM 750 N N . THR A 1 100 ? 4.670 -0.446 -13.171 1.00 95.81 100 THR A N 1
ATOM 751 C CA . THR A 1 100 ? 4.260 -0.338 -14.582 1.00 95.81 100 THR A CA 1
ATOM 752 C C . THR A 1 100 ? 4.632 0.993 -15.237 1.00 95.81 100 THR A C 1
ATOM 754 O O . THR A 1 100 ? 4.261 1.211 -16.389 1.00 95.81 100 THR A O 1
ATOM 757 N N . ALA A 1 101 ? 5.363 1.866 -14.536 1.00 95.94 101 ALA A N 1
ATOM 758 C CA . ALA A 1 101 ? 5.785 3.188 -15.001 1.00 95.94 101 ALA A CA 1
ATOM 759 C C . ALA A 1 101 ? 4.634 4.145 -15.387 1.00 95.94 101 ALA A C 1
ATOM 761 O O . ALA A 1 101 ? 4.818 5.044 -16.209 1.00 95.94 101 ALA A O 1
ATOM 762 N N . ASP A 1 102 ? 3.460 3.996 -14.768 1.00 97.56 102 ASP A N 1
ATOM 763 C CA . ASP A 1 102 ? 2.364 4.965 -14.865 1.00 97.56 102 ASP A CA 1
ATOM 764 C C . ASP A 1 102 ? 2.444 5.958 -13.697 1.00 97.56 102 ASP A C 1
ATOM 766 O O . ASP A 1 102 ? 1.803 5.817 -12.653 1.00 97.56 102 ASP A O 1
ATOM 770 N N . SER A 1 103 ? 3.292 6.976 -13.853 1.00 95.94 103 SER A N 1
ATOM 771 C CA . SER A 1 103 ? 3.553 7.943 -12.784 1.00 95.94 103 SER A CA 1
ATOM 772 C C . SER A 1 103 ? 2.325 8.770 -12.400 1.00 95.94 103 SER A C 1
ATOM 774 O O . SER A 1 103 ? 2.229 9.183 -11.246 1.00 95.94 103 SER A O 1
ATOM 776 N N . GLN A 1 104 ? 1.400 9.036 -13.329 1.00 97.12 104 GLN A N 1
ATOM 777 C CA . GLN A 1 104 ? 0.216 9.840 -13.023 1.00 97.12 104 GLN A CA 1
ATOM 778 C C . GLN A 1 104 ? -0.782 9.030 -12.197 1.00 97.12 104 GLN A C 1
ATOM 780 O O . GLN A 1 104 ? -1.205 9.493 -11.140 1.00 97.12 104 GLN A O 1
ATOM 785 N N . ALA A 1 105 ? -1.091 7.801 -12.620 1.00 97.75 105 ALA A N 1
ATOM 786 C CA . ALA A 1 105 ? -1.973 6.927 -11.855 1.00 97.75 105 ALA A CA 1
ATOM 787 C C . ALA A 1 105 ? -1.380 6.583 -10.478 1.00 97.75 105 ALA A C 1
ATOM 789 O O . ALA A 1 105 ? -2.108 6.526 -9.485 1.00 97.75 105 ALA A O 1
ATOM 790 N N . SER A 1 106 ? -0.051 6.434 -10.390 1.00 97.69 106 SER A N 1
ATOM 791 C CA . SER A 1 106 ? 0.642 6.245 -9.112 1.00 97.69 106 SER A CA 1
ATOM 792 C C . SER A 1 106 ? 0.460 7.444 -8.173 1.00 97.69 106 SER A C 1
ATOM 794 O O . SER A 1 106 ? 0.045 7.266 -7.027 1.00 97.69 106 SER A O 1
ATOM 796 N N . ARG A 1 107 ? 0.664 8.680 -8.662 1.00 96.88 107 ARG A N 1
ATOM 797 C CA . ARG A 1 107 ? 0.420 9.912 -7.882 1.00 96.88 107 ARG A CA 1
ATOM 798 C C . ARG A 1 107 ? -1.019 9.996 -7.389 1.00 96.88 107 ARG A C 1
ATOM 800 O O . ARG A 1 107 ? -1.242 10.287 -6.216 1.00 96.88 107 ARG A O 1
ATOM 807 N N . ASP A 1 108 ? -1.982 9.712 -8.261 1.00 97.44 108 ASP A N 1
ATOM 808 C CA . ASP A 1 108 ? -3.401 9.760 -7.915 1.00 97.44 108 ASP A CA 1
ATOM 809 C C . ASP A 1 108 ? -3.740 8.724 -6.827 1.00 97.44 108 ASP A C 1
ATOM 811 O O . ASP A 1 108 ? -4.459 9.031 -5.875 1.00 97.44 108 ASP A O 1
ATOM 815 N N . ALA A 1 109 ? -3.174 7.515 -6.908 1.00 97.81 109 ALA A N 1
ATOM 816 C CA . ALA A 1 109 ? -3.353 6.472 -5.900 1.00 97.81 109 ALA A CA 1
ATOM 817 C C . ALA A 1 109 ? -2.690 6.823 -4.554 1.00 97.81 109 ALA A C 1
ATOM 819 O O . ALA A 1 109 ? -3.316 6.666 -3.503 1.00 97.81 109 ALA A O 1
ATOM 820 N N . VAL A 1 110 ? -1.462 7.360 -4.566 1.00 96.56 110 VAL A N 1
ATOM 821 C CA . VAL A 1 110 ? -0.781 7.871 -3.361 1.00 96.56 110 VAL A CA 1
ATOM 822 C C . VAL A 1 110 ? -1.608 8.975 -2.708 1.00 96.56 110 VAL A C 1
ATOM 824 O O . VAL A 1 110 ? -1.834 8.946 -1.499 1.00 96.56 110 VAL A O 1
ATOM 827 N N . GLN A 1 111 ? -2.117 9.915 -3.503 1.00 95.69 111 GLN A N 1
ATOM 828 C CA . GLN A 1 111 ? -2.956 11.005 -3.021 1.00 95.69 111 GLN A CA 1
ATOM 829 C C . GLN A 1 111 ? -4.223 10.478 -2.331 1.00 95.69 111 GLN A C 1
ATOM 831 O O . GLN A 1 111 ? -4.533 10.899 -1.217 1.00 95.69 111 GLN A O 1
ATOM 836 N N . ARG A 1 112 ? -4.905 9.495 -2.936 1.00 96.12 112 ARG A N 1
ATOM 837 C CA . ARG A 1 112 ? -6.071 8.827 -2.332 1.00 96.12 112 ARG A CA 1
ATOM 838 C C . ARG A 1 112 ? -5.737 8.117 -1.027 1.00 96.12 112 ARG A C 1
ATOM 840 O O . ARG A 1 112 ? -6.511 8.218 -0.079 1.00 96.12 112 ARG A O 1
ATOM 847 N N . CYS A 1 113 ? -4.600 7.425 -0.970 1.00 95.62 113 CYS A N 1
ATOM 848 C CA . CYS A 1 113 ? -4.117 6.794 0.255 1.00 95.62 113 CYS A CA 1
ATOM 849 C C . CYS A 1 113 ? -3.952 7.838 1.367 1.00 95.62 113 CYS A C 1
ATOM 851 O O . CYS A 1 113 ? -4.506 7.668 2.452 1.00 95.62 113 CYS A O 1
ATOM 853 N N . LEU A 1 114 ? -3.260 8.946 1.077 1.00 93.56 114 LEU A N 1
ATOM 854 C CA . LEU A 1 114 ? -3.040 10.031 2.033 1.00 93.56 114 LEU A CA 1
ATOM 855 C C . LEU A 1 114 ? -4.357 10.640 2.512 1.00 93.56 114 LEU A C 1
ATOM 857 O O . LEU A 1 114 ? -4.549 10.774 3.712 1.00 93.56 114 LEU A O 1
ATOM 861 N N . ASP A 1 115 ? -5.295 10.950 1.620 1.00 93.62 115 ASP A N 1
ATOM 862 C CA . ASP A 1 115 ? -6.553 11.612 1.999 1.00 93.62 115 ASP A CA 1
ATOM 863 C C . ASP A 1 115 ? -7.398 10.806 3.010 1.00 93.62 115 ASP A C 1
ATOM 865 O O . ASP A 1 115 ? -8.217 11.380 3.725 1.00 93.62 115 ASP A O 1
ATOM 869 N N . ILE A 1 116 ? -7.186 9.489 3.123 1.00 93.75 116 ILE A N 1
ATOM 870 C CA . ILE A 1 116 ? -7.900 8.625 4.075 1.00 93.75 116 ILE A CA 1
ATOM 871 C C . ILE A 1 116 ? -7.366 8.755 5.509 1.00 93.75 116 ILE A C 1
ATOM 873 O O . ILE A 1 116 ? -8.152 8.777 6.462 1.00 93.75 116 ILE A O 1
ATOM 877 N N . TRP A 1 117 ? -6.045 8.781 5.693 1.00 88.62 117 TRP A N 1
ATOM 878 C CA . TRP A 1 117 ? -5.430 8.720 7.027 1.00 88.62 117 TRP A CA 1
ATOM 879 C C . TRP A 1 117 ? -4.728 10.017 7.438 1.00 88.62 117 TRP A C 1
ATOM 881 O O . TRP A 1 117 ? -4.622 10.294 8.632 1.00 88.62 117 TRP A O 1
ATOM 891 N N . TRP A 1 118 ? -4.315 10.851 6.481 1.00 89.00 118 TRP A N 1
ATOM 892 C CA . TRP A 1 118 ? -3.603 12.104 6.732 1.00 89.00 118 TRP A CA 1
ATOM 893 C C . TRP A 1 118 ? -4.416 13.062 7.599 1.00 89.00 118 TRP A C 1
ATOM 895 O O . TRP A 1 118 ? -3.903 13.585 8.580 1.00 89.00 118 TRP A O 1
ATOM 905 N N . THR A 1 119 ? -5.714 13.212 7.327 1.00 86.12 119 THR A N 1
ATOM 906 C CA . THR A 1 119 ? -6.595 14.079 8.128 1.00 86.12 119 THR A CA 1
ATOM 907 C C . THR A 1 119 ? -6.668 13.638 9.592 1.00 86.12 119 THR A C 1
ATOM 909 O O . THR A 1 119 ? -6.745 14.473 10.494 1.00 86.12 119 THR A O 1
ATOM 912 N N . LYS A 1 120 ? -6.606 12.325 9.856 1.00 87.12 120 LYS A N 1
ATOM 913 C CA . LYS A 1 120 ? -6.575 11.801 11.230 1.00 87.12 120 LYS A CA 1
ATOM 914 C C . LYS A 1 120 ? -5.264 12.158 11.918 1.00 87.12 120 LYS A C 1
ATOM 916 O O . LYS A 1 120 ? -5.280 12.565 13.075 1.00 87.12 120 LYS A O 1
ATOM 921 N N . LEU A 1 121 ? -4.150 12.044 11.196 1.00 85.75 121 LEU A N 1
ATOM 922 C CA . LEU A 1 121 ? -2.838 12.429 11.698 1.00 85.75 121 LEU A CA 1
ATOM 923 C C . LEU A 1 121 ? -2.758 13.936 11.980 1.00 85.75 121 LEU A C 1
ATOM 925 O O . LEU A 1 121 ? -2.295 14.321 13.046 1.00 85.75 121 LEU A O 1
ATOM 929 N N . GLU A 1 122 ? -3.243 14.789 11.076 1.00 85.62 122 GLU A N 1
ATOM 930 C CA . GLU A 1 122 ? -3.279 16.244 11.289 1.00 85.62 122 GLU A CA 1
ATOM 931 C C . GLU A 1 122 ? -4.094 16.617 12.528 1.00 85.62 122 GLU A C 1
ATOM 933 O O . GLU A 1 122 ? -3.661 17.445 13.328 1.00 85.62 122 GLU A O 1
ATOM 938 N N . THR A 1 123 ? -5.248 15.969 12.711 1.00 87.56 123 THR A N 1
ATOM 939 C CA . THR A 1 123 ? -6.096 16.174 13.892 1.00 87.56 123 THR A CA 1
ATOM 940 C C . THR A 1 123 ? -5.351 15.779 15.165 1.00 87.56 123 THR A C 1
ATOM 942 O O . THR A 1 123 ? -5.292 16.564 16.108 1.00 87.56 123 THR A O 1
ATOM 945 N N . PHE A 1 124 ? -4.708 14.609 15.162 1.00 85.25 124 PHE A N 1
ATOM 946 C CA . PHE A 1 124 ? -3.921 14.129 16.296 1.00 85.25 124 PHE A CA 1
ATOM 947 C C . PHE A 1 124 ? -2.773 15.090 16.659 1.00 85.25 124 PHE A C 1
ATOM 949 O O . PHE A 1 124 ? -2.592 15.449 17.821 1.00 85.25 124 PHE A O 1
ATOM 956 N N . LEU A 1 125 ? -2.026 15.572 15.661 1.00 83.19 125 LEU A N 1
ATOM 957 C CA . LEU A 1 125 ? -0.914 16.505 15.872 1.00 83.19 125 LEU A CA 1
ATOM 958 C C . LEU A 1 125 ? -1.378 17.870 16.401 1.00 83.19 125 LEU A C 1
ATOM 960 O O . LEU A 1 125 ? -0.672 18.494 17.195 1.00 83.19 125 LEU A O 1
ATOM 964 N N . ALA A 1 126 ? -2.552 18.341 15.972 1.00 85.81 126 ALA A N 1
ATOM 965 C CA . ALA A 1 126 ? -3.137 19.583 16.468 1.00 85.81 126 ALA A CA 1
ATOM 966 C C . ALA A 1 126 ? -3.605 19.459 17.929 1.00 85.81 126 ALA A C 1
ATOM 968 O O . ALA A 1 126 ? -3.444 20.403 18.705 1.00 85.81 126 ALA A O 1
ATOM 969 N N . GLU A 1 127 ? -4.148 18.301 18.315 1.00 85.00 127 GLU A N 1
ATOM 970 C CA . GLU A 1 127 ? -4.570 18.016 19.690 1.00 85.00 127 GLU A CA 1
ATOM 971 C C . GLU A 1 127 ? -3.384 17.971 20.665 1.00 85.00 127 GLU A C 1
ATOM 973 O O . GLU A 1 127 ? -3.474 18.548 21.750 1.00 85.00 127 GLU A O 1
ATOM 978 N N . GLU A 1 128 ? -2.248 17.374 20.283 1.00 78.31 128 GLU A N 1
ATOM 979 C CA . GLU A 1 128 ? -1.048 17.358 21.138 1.00 78.31 128 GLU A CA 1
ATOM 980 C C . GLU A 1 128 ? -0.453 18.753 21.382 1.00 78.31 128 GLU A C 1
ATOM 982 O O . GLU A 1 128 ? 0.092 19.021 22.456 1.00 78.31 128 GLU A O 1
ATOM 987 N N . GLN A 1 129 ? -0.551 19.652 20.399 1.00 71.06 129 GLN A N 1
ATOM 988 C CA . GLN A 1 129 ? -0.010 21.013 20.484 1.00 71.06 129 GLN A CA 1
ATOM 989 C C . GLN A 1 129 ? -0.935 21.990 21.218 1.00 71.06 129 GLN A C 1
ATOM 991 O O . GLN A 1 129 ? -0.519 23.113 21.524 1.00 71.06 129 GLN A O 1
ATOM 996 N N . ALA A 1 130 ? -2.176 21.596 21.521 1.00 72.19 130 ALA A N 1
ATOM 997 C CA . ALA A 1 130 ? -3.075 22.429 22.298 1.00 72.19 130 ALA A CA 1
ATOM 998 C C . ALA A 1 130 ? -2.474 22.647 23.701 1.00 72.19 130 ALA A C 1
ATOM 1000 O O . ALA A 1 130 ? -2.164 21.677 24.402 1.00 72.19 130 ALA A O 1
ATOM 1001 N N . PRO A 1 131 ? -2.284 23.905 24.144 1.00 66.19 131 PRO A N 1
ATOM 1002 C CA . PRO A 1 131 ? -1.707 24.176 25.449 1.00 66.19 131 PRO A CA 1
ATOM 1003 C C . PRO A 1 131 ? -2.598 23.533 26.506 1.00 66.19 131 PRO A C 1
ATOM 1005 O O . PRO A 1 131 ? -3.747 23.949 26.685 1.00 66.19 131 PRO A O 1
ATOM 1008 N N . ARG A 1 132 ? -2.066 22.523 27.213 1.00 58.62 132 ARG A N 1
ATOM 1009 C CA . ARG A 1 132 ? -2.695 22.000 28.427 1.00 58.62 132 ARG A CA 1
ATOM 1010 C C . ARG A 1 132 ? -2.894 23.203 29.323 1.00 58.62 132 ARG A C 1
ATOM 1012 O O . ARG A 1 132 ? -1.931 23.750 29.856 1.00 58.62 132 ARG A O 1
ATOM 1019 N N . THR A 1 133 ? -4.132 23.663 29.415 1.00 56.28 133 THR A N 1
ATOM 1020 C CA . THR A 1 133 ? -4.497 24.766 30.281 1.00 56.28 133 THR A CA 1
ATOM 1021 C C . THR A 1 133 ? -4.333 24.200 31.678 1.00 56.28 133 THR A C 1
ATOM 1023 O O . THR A 1 133 ? -5.223 23.530 32.194 1.00 56.28 133 THR A O 1
ATOM 1026 N N . THR A 1 134 ? -3.136 24.351 32.245 1.00 55.84 134 THR A N 1
ATOM 1027 C CA . THR A 1 134 ? -2.878 24.101 33.653 1.00 55.84 134 THR A CA 1
ATOM 1028 C C . THR A 1 134 ? -3.863 24.992 34.376 1.00 55.84 134 THR A C 1
ATOM 1030 O O . THR A 1 134 ? -3.708 26.215 34.380 1.00 55.84 134 THR A O 1
ATOM 1033 N N . SER A 1 135 ? -4.961 24.396 34.840 1.00 55.38 135 SER A N 1
ATOM 1034 C CA . SER A 1 135 ? -5.969 25.104 35.600 1.00 55.38 135 SER A CA 1
ATOM 1035 C C . SER A 1 135 ? -5.259 25.834 36.723 1.00 55.38 135 SER A C 1
ATOM 1037 O O . SER A 1 135 ? -4.611 25.202 37.550 1.00 55.38 135 SER A O 1
ATOM 1039 N N . ALA A 1 136 ? -5.362 27.157 36.645 1.00 55.66 136 ALA A N 1
ATOM 1040 C CA . ALA A 1 136 ? -5.387 28.107 37.735 1.00 55.66 136 ALA A CA 1
ATOM 1041 C C . ALA A 1 136 ? -4.516 27.749 38.945 1.00 55.66 136 ALA A C 1
ATOM 1043 O O . ALA A 1 136 ? -4.870 26.914 39.777 1.00 55.66 136 ALA A O 1
ATOM 1044 N N . GLU A 1 137 ? -3.424 28.500 39.062 1.00 50.41 137 GLU A N 1
ATOM 1045 C CA . GLU A 1 137 ? -2.889 28.985 40.330 1.00 50.41 137 GLU A CA 1
ATOM 1046 C C . GLU A 1 137 ? -3.989 29.030 41.406 1.00 50.41 137 GLU A C 1
ATOM 1048 O O . GLU A 1 137 ? -4.920 29.836 41.342 1.00 50.41 137 GLU A O 1
ATOM 1053 N N . VAL A 1 138 ? -3.904 28.119 42.377 1.00 58.31 138 VAL A N 1
ATOM 1054 C CA . VAL A 1 138 ? -4.598 28.271 43.655 1.00 58.31 138 VAL A CA 1
ATOM 1055 C C . VAL A 1 138 ? -3.889 29.426 44.369 1.00 58.31 138 VAL A C 1
ATOM 1057 O O . VAL A 1 138 ? -2.681 29.317 44.587 1.00 58.31 138 VAL A O 1
ATOM 1060 N N . PRO A 1 139 ? -4.581 30.531 44.698 1.00 60.12 139 PRO A N 1
ATOM 1061 C CA . PRO A 1 139 ? -3.976 31.655 45.403 1.00 60.12 139 PRO A CA 1
ATOM 1062 C C . PRO A 1 139 ? -3.435 31.239 46.776 1.00 60.12 139 PRO A C 1
ATOM 1064 O O . PRO A 1 139 ? -4.079 30.477 47.497 1.00 60.12 139 PRO A O 1
ATOM 1067 N N . ASP A 1 140 ? -2.259 31.772 47.106 1.00 54.38 140 ASP A N 1
ATOM 1068 C CA . ASP A 1 140 ? -1.503 31.592 48.346 1.00 54.38 140 ASP A CA 1
ATOM 1069 C C . ASP A 1 140 ? -2.357 31.666 49.628 1.00 54.38 140 ASP A C 1
ATOM 1071 O O . ASP A 1 140 ? -2.900 32.717 49.968 1.00 54.38 140 ASP A O 1
ATOM 1075 N N . GLU A 1 141 ? -2.367 30.585 50.414 1.00 63.00 141 GLU A N 1
ATOM 1076 C CA . GLU A 1 141 ? -2.698 30.621 51.846 1.00 63.00 141 GLU A CA 1
ATOM 1077 C C . GLU A 1 141 ? -1.411 30.402 52.670 1.00 63.00 141 GLU A C 1
ATOM 1079 O O . GLU A 1 141 ? -0.631 29.486 52.374 1.00 63.00 141 GLU A O 1
ATOM 1084 N N . PRO A 1 142 ? -1.138 31.219 53.707 1.00 64.62 142 PRO A N 1
ATOM 1085 C CA . PRO A 1 142 ? 0.155 31.226 54.372 1.00 64.62 142 PRO A CA 1
ATOM 1086 C C . PRO A 1 142 ? 0.296 30.123 55.434 1.00 64.62 142 PRO A C 1
ATOM 1088 O O . PRO A 1 142 ? -0.409 30.068 56.437 1.00 64.62 142 PRO A O 1
ATOM 1091 N N . MET A 1 143 ? 1.324 29.302 55.219 1.00 57.34 143 MET A N 1
ATOM 1092 C CA . MET A 1 143 ? 2.292 28.772 56.187 1.00 57.34 143 MET A CA 1
ATOM 1093 C C . MET A 1 143 ? 1.775 28.309 57.568 1.00 57.34 143 MET A C 1
ATOM 1095 O O . MET A 1 143 ? 1.679 29.082 58.524 1.00 57.34 143 MET A O 1
ATOM 1099 N N . ARG A 1 144 ? 1.648 26.982 57.735 1.00 48.47 144 ARG A N 1
ATOM 1100 C CA . ARG A 1 144 ? 1.790 26.322 59.043 1.00 48.47 144 ARG A CA 1
ATOM 1101 C C . ARG A 1 144 ? 2.616 25.037 58.944 1.00 48.47 144 ARG A C 1
ATOM 1103 O O . ARG A 1 144 ? 2.588 24.321 57.954 1.00 48.47 144 ARG A O 1
ATOM 1110 N N . SER A 1 145 ? 3.419 24.838 59.978 1.00 53.53 145 SER A N 1
ATOM 1111 C CA . SER A 1 145 ? 4.681 24.105 60.025 1.00 53.53 145 SER A CA 1
ATOM 1112 C C . SER A 1 145 ? 4.605 22.580 60.186 1.00 53.53 145 SER A C 1
ATOM 1114 O O . SER A 1 145 ? 3.782 22.086 60.949 1.00 53.53 145 SER A O 1
ATOM 1116 N N . ALA A 1 146 ? 5.670 21.952 59.672 1.00 51.12 146 ALA A N 1
ATOM 1117 C CA . ALA A 1 146 ? 6.469 20.857 60.244 1.00 51.12 146 ALA A CA 1
ATOM 1118 C C . ALA A 1 146 ? 6.021 19.385 60.091 1.00 51.12 146 ALA A C 1
ATOM 1120 O O . ALA A 1 146 ? 5.070 18.926 60.709 1.00 51.12 146 ALA A O 1
ATOM 1121 N N . ALA A 1 147 ? 6.917 18.666 59.395 1.00 56.25 147 ALA A N 1
ATOM 1122 C CA . ALA A 1 147 ? 7.376 17.288 59.595 1.00 56.25 147 ALA A CA 1
ATOM 1123 C C . ALA A 1 147 ? 6.391 16.128 59.364 1.00 56.25 147 ALA A C 1
ATOM 1125 O O . ALA A 1 147 ? 5.568 15.811 60.214 1.00 56.25 147 ALA A O 1
ATOM 1126 N N . SER A 1 148 ? 6.596 15.387 58.271 1.00 51.00 148 SER A N 1
ATOM 1127 C CA . SER A 1 148 ? 6.958 13.955 58.311 1.00 51.00 148 SER A CA 1
ATOM 1128 C C . SER A 1 148 ? 7.056 13.355 56.902 1.00 51.00 148 SER A C 1
ATOM 1130 O O . SER A 1 148 ? 6.227 13.607 56.038 1.00 51.00 148 SER A O 1
ATOM 1132 N N . ASP A 1 149 ? 8.124 12.579 56.742 1.00 43.47 149 ASP A N 1
ATOM 1133 C CA . ASP A 1 149 ? 8.251 11.314 56.024 1.00 43.47 149 ASP A CA 1
ATOM 1134 C C . ASP A 1 149 ? 8.068 11.190 54.505 1.00 43.47 149 ASP A C 1
ATOM 1136 O O . ASP A 1 149 ? 7.131 11.637 53.851 1.00 43.47 149 ASP A O 1
ATOM 1140 N N . ALA A 1 150 ? 9.058 10.474 53.977 1.00 54.16 150 ALA A N 1
ATOM 1141 C CA . ALA A 1 150 ? 9.217 10.006 52.623 1.00 54.16 150 ALA A CA 1
ATOM 1142 C C . ALA A 1 150 ? 8.018 9.197 52.118 1.00 54.16 150 ALA A C 1
ATOM 1144 O O . ALA A 1 150 ? 7.561 8.273 52.782 1.00 54.16 150 ALA A O 1
ATOM 1145 N N . SER A 1 151 ? 7.642 9.423 50.862 1.00 47.38 151 SER A N 1
ATOM 1146 C CA . SER A 1 151 ? 7.427 8.332 49.912 1.00 47.38 151 SER A CA 1
ATOM 1147 C C . SER A 1 151 ? 7.403 8.900 48.498 1.00 47.38 151 SER A C 1
ATOM 1149 O O . SER A 1 151 ? 6.764 9.918 48.234 1.00 47.38 151 SER A O 1
ATOM 1151 N N . GLY A 1 152 ? 8.165 8.272 47.607 1.00 51.97 152 GLY A N 1
ATOM 1152 C CA . GLY A 1 152 ? 8.330 8.700 46.229 1.00 51.97 152 GLY A CA 1
ATOM 1153 C C . GLY A 1 152 ? 7.010 8.695 45.467 1.00 51.97 152 GLY A C 1
ATOM 1154 O O . GLY A 1 152 ? 6.318 7.684 45.403 1.00 51.97 152 GLY A O 1
ATOM 1155 N N . SER A 1 153 ? 6.710 9.817 44.827 1.00 43.75 153 SER A N 1
ATOM 1156 C CA . SER A 1 153 ? 5.758 9.880 43.726 1.00 43.75 153 SER A CA 1
ATOM 1157 C C . SER A 1 153 ? 6.561 10.154 42.463 1.00 43.75 153 SER A C 1
ATOM 1159 O O . SER A 1 153 ? 6.727 11.300 42.048 1.00 43.75 153 SER A O 1
ATOM 1161 N N . VAL A 1 154 ? 7.115 9.086 41.886 1.00 48.28 154 VAL A N 1
ATOM 1162 C CA . VAL A 1 154 ? 7.562 9.094 40.492 1.00 48.28 154 VAL A CA 1
ATOM 1163 C C . VAL A 1 154 ? 6.314 9.387 39.673 1.00 48.28 154 VAL A C 1
ATOM 1165 O O . VAL A 1 154 ? 5.383 8.585 39.648 1.00 48.28 154 VAL A O 1
ATOM 1168 N N . ALA A 1 155 ? 6.258 10.580 39.087 1.00 49.81 155 ALA A N 1
ATOM 1169 C CA . ALA A 1 155 ? 5.242 10.925 38.115 1.00 49.81 155 ALA A CA 1
ATOM 1170 C C . ALA A 1 155 ? 5.305 9.871 37.004 1.00 49.81 155 ALA A C 1
ATOM 1172 O O . ALA A 1 155 ? 6.296 9.794 36.278 1.00 49.81 155 ALA A O 1
ATOM 1173 N N . ASN A 1 156 ? 4.270 9.035 36.916 1.00 46.56 156 ASN A N 1
ATOM 1174 C CA . ASN A 1 156 ? 4.034 8.195 35.755 1.00 46.56 156 ASN A CA 1
ATOM 1175 C C . ASN A 1 156 ? 3.771 9.144 34.585 1.00 46.56 156 ASN A C 1
ATOM 1177 O O . ASN A 1 156 ? 2.638 9.552 34.340 1.00 46.56 156 ASN A O 1
ATOM 1181 N N . ALA A 1 157 ? 4.836 9.550 33.897 1.00 54.06 157 ALA A N 1
ATOM 1182 C CA . ALA A 1 157 ? 4.738 9.932 32.507 1.00 54.06 157 ALA A CA 1
ATOM 1183 C C . ALA A 1 157 ? 4.301 8.659 31.777 1.00 54.06 157 ALA A C 1
ATOM 1185 O O . ALA A 1 157 ? 5.132 7.836 31.405 1.00 54.06 157 ALA A O 1
ATOM 1186 N N . GLU A 1 158 ? 2.988 8.441 31.691 1.00 59.31 158 GLU A N 1
ATOM 1187 C CA . GLU A 1 158 ? 2.417 7.527 30.710 1.00 59.3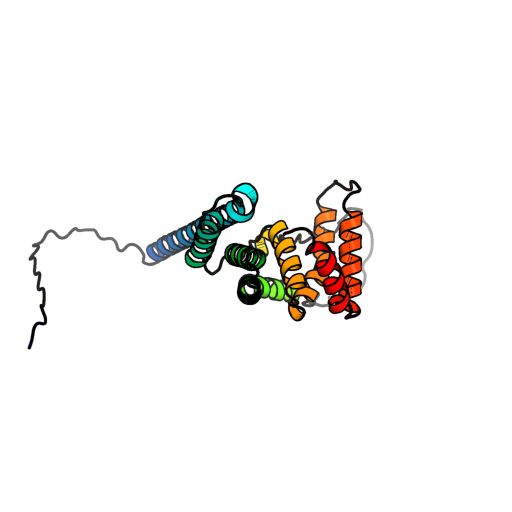1 158 GLU A CA 1
ATOM 1188 C C . GLU A 1 158 ? 2.893 8.035 29.352 1.00 59.31 158 GLU A C 1
ATOM 1190 O O . GLU A 1 158 ? 2.407 9.035 28.827 1.00 59.31 158 GLU A O 1
ATOM 1195 N N . GLU A 1 159 ? 3.953 7.406 28.857 1.00 57.41 159 GLU A N 1
ATOM 1196 C CA . GLU A 1 159 ? 4.473 7.583 27.516 1.00 57.41 159 GLU A CA 1
ATOM 1197 C C . GLU A 1 159 ? 3.330 7.171 26.584 1.00 57.41 159 GLU A C 1
ATOM 1199 O O . GLU A 1 159 ? 3.043 5.985 26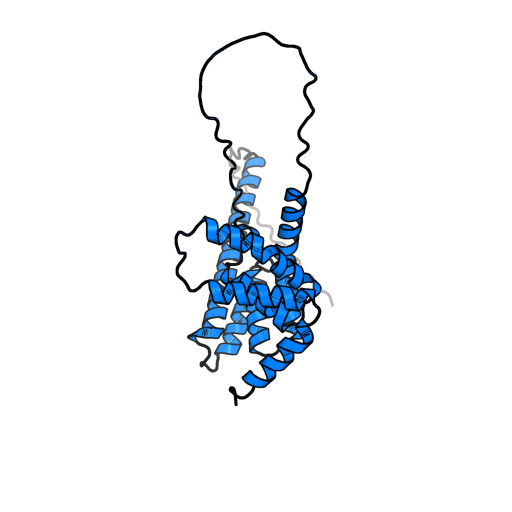.414 1.00 57.41 159 GLU A O 1
ATOM 1204 N N . THR A 1 160 ? 2.596 8.154 26.058 1.00 58.31 160 THR A N 1
ATOM 1205 C CA . THR A 1 160 ? 1.564 7.954 25.041 1.00 58.31 160 THR A CA 1
ATOM 1206 C C . THR A 1 160 ? 2.253 7.465 23.777 1.00 58.31 160 THR A C 1
ATOM 1208 O O . THR A 1 160 ? 2.602 8.232 22.884 1.00 58.31 160 THR A O 1
ATOM 1211 N N . LYS A 1 161 ? 2.521 6.159 23.734 1.00 67.31 161 LYS A N 1
ATOM 1212 C CA . LYS A 1 161 ? 3.043 5.468 22.566 1.00 67.31 161 LYS A CA 1
ATOM 1213 C C . LYS A 1 161 ? 1.969 5.546 21.491 1.00 67.31 161 LYS A C 1
ATOM 1215 O O . LYS A 1 161 ? 0.975 4.827 21.555 1.00 67.31 161 LYS A O 1
ATOM 1220 N N . LEU A 1 162 ? 2.160 6.443 20.531 1.00 69.38 162 LEU A N 1
ATOM 1221 C CA . LEU A 1 162 ? 1.280 6.540 19.381 1.00 69.38 162 LEU A CA 1
ATOM 1222 C C . LEU A 1 162 ? 1.414 5.257 18.557 1.00 69.38 162 LEU A C 1
ATOM 1224 O O . LEU A 1 162 ? 2.457 5.022 17.941 1.00 69.38 162 LEU A O 1
ATOM 1228 N N . ASP A 1 163 ? 0.385 4.413 18.568 1.00 78.31 163 ASP A N 1
ATOM 1229 C CA . ASP A 1 163 ? 0.337 3.250 17.690 1.00 78.31 163 ASP A CA 1
ATOM 1230 C C . ASP A 1 163 ? -0.029 3.716 16.276 1.00 78.31 163 ASP A C 1
ATOM 1232 O O . ASP A 1 163 ? -1.193 3.886 15.906 1.00 78.31 163 ASP A O 1
ATOM 1236 N N . LEU A 1 164 ? 1.004 4.024 15.492 1.00 76.75 164 LEU A N 1
ATOM 1237 C CA . LEU A 1 164 ? 0.828 4.546 14.144 1.00 76.75 164 LEU A CA 1
ATOM 1238 C C . LEU A 1 164 ? 0.176 3.517 13.207 1.00 76.75 164 LEU A C 1
ATOM 1240 O O . LEU A 1 164 ? -0.497 3.913 12.254 1.00 76.75 164 LEU A O 1
ATOM 1244 N N . GLU A 1 165 ? 0.334 2.218 13.473 1.00 80.12 165 GLU A N 1
ATOM 1245 C CA . GLU A 1 165 ? -0.330 1.171 12.691 1.00 80.12 165 GLU A CA 1
ATOM 1246 C C . GLU A 1 165 ? -1.837 1.184 12.953 1.00 80.12 165 GLU A C 1
ATOM 1248 O O . GLU A 1 165 ? -2.624 1.066 12.014 1.00 80.12 165 GLU A O 1
ATOM 1253 N N . GLU A 1 166 ? -2.257 1.436 14.195 1.00 83.62 166 GLU A N 1
ATOM 1254 C CA . GLU A 1 166 ? -3.671 1.629 14.525 1.00 83.62 166 GLU A CA 1
ATOM 1255 C C . GLU A 1 166 ? -4.237 2.893 13.857 1.00 83.62 166 GLU A C 1
ATOM 1257 O O . GLU A 1 166 ? -5.307 2.851 13.240 1.00 83.62 166 GLU A O 1
ATOM 1262 N N . LEU A 1 167 ? -3.497 4.007 13.907 1.00 85.31 167 LEU A N 1
ATOM 1263 C CA . LEU A 1 167 ? -3.947 5.286 13.349 1.00 85.31 167 LEU A CA 1
ATOM 1264 C C . LEU A 1 167 ? -4.082 5.244 11.821 1.00 85.31 167 LEU A C 1
ATOM 1266 O O . LEU A 1 167 ? -5.073 5.723 11.258 1.00 85.31 167 LEU A O 1
ATOM 1270 N N . THR A 1 168 ? -3.072 4.694 11.149 1.00 86.56 168 THR A N 1
ATOM 1271 C CA . THR A 1 168 ? -2.998 4.677 9.683 1.00 86.56 168 THR A CA 1
ATOM 1272 C C . THR A 1 168 ? -3.695 3.469 9.081 1.00 86.56 168 THR A C 1
ATOM 1274 O O . THR A 1 168 ? -4.113 3.532 7.930 1.00 86.56 168 THR A O 1
ATOM 1277 N N . SER A 1 169 ? -3.864 2.382 9.842 1.00 87.12 169 SER A N 1
ATOM 1278 C CA . SER A 1 169 ? -4.277 1.073 9.322 1.00 87.12 169 SER A CA 1
ATOM 1279 C C . SER A 1 169 ? -3.350 0.531 8.220 1.00 87.12 169 SER A C 1
ATOM 1281 O O . SER A 1 169 ? -3.772 -0.312 7.431 1.00 87.12 169 SER A O 1
ATOM 1283 N N . ILE A 1 170 ? -2.107 1.023 8.141 1.00 89.12 170 ILE A N 1
ATOM 1284 C CA . ILE A 1 170 ? -1.061 0.564 7.221 1.00 89.12 170 ILE A CA 1
ATOM 1285 C C . ILE A 1 170 ? 0.082 -0.006 8.077 1.00 89.12 170 ILE A C 1
ATOM 1287 O O . ILE A 1 170 ? 0.479 0.644 9.046 1.00 89.12 170 ILE A O 1
ATOM 1291 N N . PRO A 1 171 ? 0.651 -1.178 7.737 1.00 88.44 171 PRO A N 1
ATOM 1292 C CA . PRO A 1 171 ? 1.846 -1.671 8.420 1.00 88.44 171 PRO A CA 1
ATOM 1293 C C . PRO A 1 171 ? 3.021 -0.701 8.235 1.00 88.44 171 PRO A C 1
ATOM 1295 O O . PRO A 1 171 ? 3.131 -0.036 7.200 1.00 88.44 171 PRO A O 1
ATOM 1298 N N . LEU A 1 172 ? 3.956 -0.657 9.189 1.00 86.44 172 LEU A N 1
ATOM 1299 C CA . LEU A 1 172 ? 5.110 0.251 9.119 1.00 86.44 172 LEU A CA 1
ATOM 1300 C C . LEU A 1 172 ? 5.909 0.131 7.804 1.00 86.44 172 LEU A C 1
ATOM 1302 O O . LEU A 1 172 ? 6.364 1.136 7.253 1.00 86.44 172 LEU A O 1
ATOM 1306 N N . SER A 1 173 ? 6.047 -1.082 7.262 1.00 86.88 173 SER A N 1
ATOM 1307 C CA . SER A 1 173 ? 6.685 -1.324 5.959 1.00 86.88 173 SER A CA 1
ATOM 1308 C C . SER A 1 173 ? 5.976 -0.594 4.813 1.00 86.88 173 SER A C 1
ATOM 1310 O O . SER A 1 173 ? 6.630 -0.022 3.939 1.00 86.88 173 SER A O 1
ATOM 1312 N N . GLY A 1 174 ? 4.643 -0.555 4.847 1.00 90.69 174 GLY A N 1
ATOM 1313 C CA . GLY A 1 174 ? 3.822 0.169 3.886 1.00 90.69 174 GLY A CA 1
ATOM 1314 C C . GLY A 1 174 ? 4.003 1.682 3.990 1.00 90.69 174 GLY A C 1
ATOM 1315 O O . GLY A 1 174 ? 4.096 2.352 2.966 1.00 90.69 174 GLY A O 1
ATOM 1316 N N . LEU A 1 175 ? 4.151 2.226 5.202 1.00 90.19 175 LEU A N 1
ATOM 1317 C CA . LEU A 1 175 ? 4.444 3.652 5.397 1.00 90.19 175 LEU A CA 1
ATOM 1318 C C . LEU A 1 175 ? 5.818 4.044 4.841 1.00 90.19 175 LEU A C 1
ATOM 1320 O O . LEU A 1 175 ? 5.951 5.087 4.205 1.00 90.19 175 LEU A O 1
ATOM 1324 N N . ILE A 1 176 ? 6.835 3.196 5.022 1.00 89.19 176 ILE A N 1
ATOM 1325 C CA . ILE A 1 176 ? 8.167 3.419 4.438 1.00 89.19 176 ILE A CA 1
ATOM 1326 C C . ILE A 1 176 ? 8.091 3.399 2.904 1.00 89.19 176 ILE A C 1
ATOM 1328 O O . ILE A 1 176 ? 8.656 4.274 2.244 1.00 89.19 176 ILE A O 1
ATOM 1332 N N . SER A 1 177 ? 7.370 2.426 2.338 1.00 91.44 177 SER A N 1
ATOM 1333 C CA . SER A 1 177 ? 7.120 2.331 0.895 1.00 91.44 177 SER A CA 1
ATOM 1334 C C . SER A 1 177 ? 6.395 3.575 0.362 1.00 91.44 177 SER A C 1
ATOM 1336 O O . SER A 1 177 ? 6.817 4.139 -0.648 1.00 91.44 177 SER A O 1
ATOM 1338 N N . LEU A 1 178 ? 5.387 4.070 1.084 1.00 93.06 178 LEU A N 1
ATOM 1339 C CA . LEU A 1 178 ? 4.658 5.292 0.748 1.00 93.06 178 LEU A CA 1
ATOM 1340 C C . LEU A 1 178 ? 5.569 6.526 0.737 1.00 93.06 178 LEU A C 1
ATOM 1342 O O . LEU A 1 178 ? 5.586 7.254 -0.253 1.00 93.06 178 LEU A O 1
ATOM 1346 N N . CYS A 1 179 ? 6.375 6.733 1.785 1.00 90.75 179 CYS A N 1
ATOM 1347 C CA . CYS A 1 179 ? 7.357 7.822 1.839 1.00 90.75 179 CYS A CA 1
ATOM 1348 C C . CYS A 1 179 ? 8.307 7.790 0.640 1.00 90.75 179 CYS A C 1
ATOM 1350 O O . CYS A 1 179 ? 8.574 8.820 0.021 1.00 90.75 179 CYS A O 1
ATOM 1352 N N . ARG A 1 180 ? 8.816 6.598 0.309 1.00 90.31 180 ARG A N 1
ATOM 1353 C CA . ARG A 1 180 ? 9.718 6.407 -0.825 1.00 90.31 180 ARG A CA 1
ATOM 1354 C C . ARG A 1 180 ? 9.036 6.786 -2.141 1.00 90.31 180 ARG A C 1
ATOM 1356 O O . ARG A 1 180 ? 9.614 7.561 -2.898 1.00 90.31 180 ARG A O 1
ATOM 1363 N N . MET A 1 181 ? 7.812 6.312 -2.378 1.00 93.75 181 MET A N 1
ATOM 1364 C CA . MET A 1 181 ? 7.040 6.671 -3.573 1.00 93.75 181 MET A CA 1
ATOM 1365 C C . MET A 1 181 ? 6.776 8.173 -3.659 1.00 93.75 181 MET A C 1
ATOM 1367 O O . MET A 1 181 ? 6.933 8.755 -4.725 1.00 93.75 181 MET A O 1
ATOM 1371 N N . MET A 1 182 ? 6.435 8.832 -2.550 1.00 92.81 182 MET A N 1
ATOM 1372 C CA . MET A 1 182 ? 6.216 10.282 -2.546 1.00 92.81 182 MET A CA 1
ATOM 1373 C C . MET A 1 182 ? 7.468 11.066 -2.962 1.00 92.81 182 MET A C 1
ATOM 1375 O O . MET A 1 182 ? 7.346 12.074 -3.650 1.00 92.81 182 MET A O 1
ATOM 1379 N N . ILE A 1 183 ? 8.662 10.603 -2.578 1.00 89.44 183 ILE A N 1
ATOM 1380 C CA . ILE A 1 183 ? 9.935 11.209 -2.998 1.00 89.44 183 ILE A CA 1
ATOM 1381 C C . ILE A 1 183 ? 10.207 10.927 -4.481 1.00 89.44 183 ILE A C 1
ATOM 1383 O O . ILE A 1 183 ? 10.546 11.845 -5.225 1.00 89.44 183 ILE A O 1
ATOM 1387 N N . GLU A 1 184 ? 10.054 9.674 -4.922 1.00 90.69 184 GLU A N 1
ATOM 1388 C CA . GLU A 1 184 ? 10.276 9.268 -6.321 1.00 90.69 184 GLU A CA 1
ATOM 1389 C C . GLU A 1 184 ? 9.322 9.982 -7.287 1.00 90.69 184 GLU A C 1
ATOM 1391 O O . GLU A 1 184 ? 9.696 10.324 -8.409 1.00 90.69 184 GLU A O 1
ATOM 1396 N N . LEU A 1 185 ? 8.101 10.253 -6.832 1.00 92.25 185 LEU A N 1
ATOM 1397 C CA . LEU A 1 185 ? 7.086 10.991 -7.562 1.00 92.25 185 LEU A CA 1
ATOM 1398 C C . LEU A 1 185 ? 7.143 12.498 -7.287 1.00 92.25 185 LEU A C 1
ATOM 1400 O O . LEU A 1 185 ? 6.186 13.167 -7.633 1.00 92.25 185 LEU A O 1
ATOM 1404 N N . GLU A 1 186 ? 8.180 13.077 -6.678 1.00 92.12 186 GLU A N 1
ATOM 1405 C CA . GLU A 1 186 ? 8.270 14.541 -6.464 1.00 92.12 186 GLU A CA 1
ATOM 1406 C C . GLU A 1 186 ? 6.965 15.145 -5.867 1.00 92.12 186 GLU A C 1
ATOM 1408 O O . GLU A 1 186 ? 6.431 16.152 -6.336 1.00 92.12 186 GLU A O 1
ATOM 1413 N N . MET A 1 187 ? 6.358 14.458 -4.888 1.00 88.88 187 MET A N 1
ATOM 1414 C CA . MET A 1 187 ? 5.179 14.928 -4.146 1.00 88.88 187 MET A CA 1
ATOM 1415 C C . MET A 1 187 ? 5.639 15.754 -2.938 1.00 88.88 187 MET A C 1
ATOM 1417 O O . MET A 1 187 ? 5.541 15.340 -1.777 1.00 88.88 187 MET A O 1
ATOM 1421 N N . ASP A 1 188 ? 6.203 16.921 -3.235 1.00 78.31 188 ASP A N 1
ATOM 1422 C CA . ASP A 1 188 ? 7.055 17.678 -2.314 1.00 78.31 188 ASP A CA 1
ATOM 1423 C C . ASP A 1 188 ? 6.307 18.251 -1.097 1.00 78.31 188 ASP A C 1
ATOM 1425 O O . ASP A 1 188 ? 6.826 18.219 0.016 1.00 78.31 188 ASP A O 1
ATOM 1429 N N . GLU A 1 189 ? 5.067 18.722 -1.254 1.00 78.19 189 GLU A N 1
ATOM 1430 C CA . GLU A 1 189 ? 4.372 19.441 -0.170 1.00 78.19 189 GLU A CA 1
ATOM 1431 C C . GLU A 1 189 ? 4.071 18.559 1.048 1.00 78.19 189 GLU A C 1
ATOM 1433 O O . GLU A 1 189 ? 4.216 19.000 2.184 1.00 78.19 189 GLU A O 1
ATOM 1438 N N . ARG A 1 190 ? 3.678 17.298 0.829 1.00 73.12 190 ARG A N 1
ATOM 1439 C CA . ARG A 1 190 ? 3.302 16.371 1.914 1.00 73.12 190 ARG A CA 1
ATOM 1440 C C . ARG A 1 190 ? 4.464 15.496 2.389 1.00 73.12 190 ARG A C 1
ATOM 1442 O O . ARG A 1 190 ? 4.478 15.074 3.544 1.00 73.12 190 ARG A O 1
ATOM 1449 N N . SER A 1 191 ? 5.455 15.238 1.534 1.00 70.56 191 SER A N 1
ATOM 1450 C CA . SER A 1 191 ? 6.606 14.388 1.879 1.00 70.56 191 SER A CA 1
ATOM 1451 C C . SER A 1 191 ? 7.487 15.014 2.963 1.00 70.56 191 SER A C 1
ATOM 1453 O O . SER A 1 191 ? 7.974 14.302 3.844 1.00 70.56 191 SER A O 1
ATOM 1455 N N . ILE A 1 192 ? 7.614 16.345 2.971 1.00 72.19 192 ILE A N 1
ATOM 1456 C CA . ILE A 1 192 ? 8.365 17.095 3.990 1.00 72.19 192 ILE A CA 1
ATOM 1457 C C . ILE A 1 192 ? 7.833 16.798 5.399 1.00 72.19 192 ILE A C 1
ATOM 1459 O O . ILE A 1 192 ? 8.618 16.558 6.318 1.00 72.19 192 ILE A O 1
ATOM 1463 N N . TYR A 1 193 ? 6.510 16.750 5.574 1.00 73.56 193 TYR A N 1
ATOM 1464 C CA . TYR A 1 193 ? 5.893 16.507 6.879 1.00 73.56 193 TYR A CA 1
ATOM 1465 C C . TYR A 1 193 ? 6.144 15.085 7.393 1.00 73.56 193 TYR A C 1
ATOM 1467 O O . TYR A 1 193 ? 6.444 14.914 8.574 1.00 73.56 193 TYR A O 1
ATOM 1475 N N . MET A 1 194 ? 6.098 14.065 6.526 1.00 70.75 194 MET A N 1
ATOM 1476 C CA . MET A 1 194 ? 6.416 12.689 6.934 1.00 70.75 194 MET A CA 1
ATOM 1477 C C . MET A 1 194 ? 7.884 12.532 7.343 1.00 70.75 194 MET A C 1
ATOM 1479 O O . MET A 1 194 ? 8.176 11.871 8.339 1.00 70.75 194 MET A O 1
ATOM 1483 N N . VAL A 1 195 ? 8.811 13.175 6.626 1.00 68.69 195 VAL A N 1
ATOM 1484 C CA . VAL A 1 195 ? 10.236 13.172 6.997 1.00 68.69 195 VAL A CA 1
ATOM 1485 C C . VAL A 1 195 ? 10.448 13.897 8.327 1.00 68.69 195 VAL A C 1
ATOM 1487 O O . VAL A 1 195 ? 11.224 13.431 9.159 1.00 68.69 195 VAL A O 1
ATOM 1490 N N . HIS A 1 196 ? 9.724 14.991 8.571 1.00 69.88 196 HIS A N 1
ATOM 1491 C CA . HIS A 1 196 ? 9.841 15.742 9.819 1.00 69.88 196 HIS A CA 1
ATOM 1492 C C . HIS A 1 196 ? 9.234 15.018 11.030 1.00 69.88 196 HIS A C 1
ATOM 1494 O O . HIS A 1 196 ? 9.722 15.178 12.148 1.00 69.88 196 HIS A O 1
ATOM 1500 N N . LEU A 1 197 ? 8.230 14.167 10.809 1.00 68.94 197 LEU A N 1
ATOM 1501 C CA . LEU A 1 197 ? 7.703 13.238 11.813 1.00 68.94 197 LEU A CA 1
ATOM 1502 C C . LEU A 1 197 ? 8.616 12.023 12.032 1.00 68.94 197 LEU A C 1
ATOM 1504 O O . LEU A 1 197 ? 8.546 11.396 13.086 1.00 68.94 197 LEU A O 1
ATOM 1508 N N . GLY A 1 198 ? 9.501 11.711 11.079 1.00 6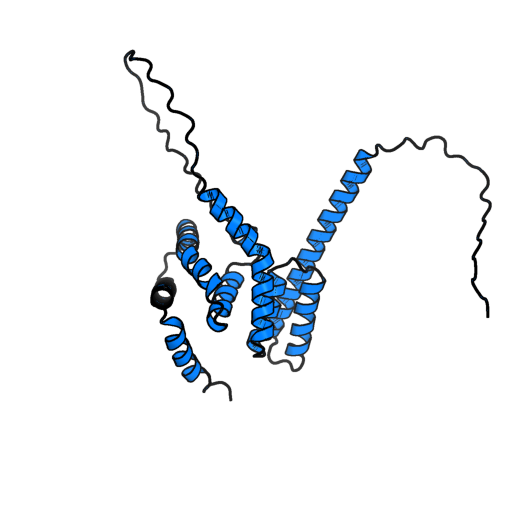6.94 198 GLY A N 1
ATOM 1509 C CA . GLY A 1 198 ? 10.440 10.587 11.128 1.00 66.94 198 GLY A CA 1
ATOM 1510 C C . GLY A 1 198 ? 11.243 10.475 12.434 1.00 66.94 198 GLY A C 1
ATOM 1511 O O . GLY A 1 198 ? 11.287 9.385 13.003 1.00 66.94 198 GLY A O 1
ATOM 1512 N N . PRO A 1 199 ? 11.835 11.559 12.972 1.00 66.12 199 PRO A N 1
ATOM 1513 C CA . PRO A 1 199 ? 12.489 11.548 14.279 1.00 66.12 199 PRO A CA 1
ATOM 1514 C C . PRO A 1 199 ? 11.557 11.163 15.435 1.00 66.12 199 PRO A C 1
ATOM 1516 O O . PRO A 1 199 ? 11.953 10.372 16.283 1.00 66.12 199 PRO A O 1
ATOM 1519 N N . TYR A 1 200 ? 10.316 11.658 15.457 1.00 64.19 200 TYR A N 1
ATOM 1520 C CA . TYR A 1 200 ? 9.332 11.321 16.495 1.00 64.19 200 TYR A CA 1
ATOM 1521 C C . TYR A 1 200 ? 8.886 9.855 16.396 1.00 64.19 200 TYR A C 1
ATOM 1523 O O . TYR A 1 200 ? 8.800 9.152 17.402 1.00 64.19 200 TYR A O 1
ATOM 1531 N N . LEU A 1 201 ? 8.718 9.367 15.168 1.00 58.53 201 LEU A N 1
ATOM 1532 C CA . LEU A 1 201 ? 8.469 7.963 14.840 1.00 58.53 201 LEU A CA 1
ATOM 1533 C C . LEU A 1 201 ? 9.619 7.038 15.275 1.00 58.53 201 LEU A C 1
ATOM 1535 O O . LEU A 1 201 ? 9.394 5.968 15.839 1.00 58.53 201 LEU A O 1
ATOM 1539 N N . MET A 1 202 ? 10.863 7.459 15.045 1.00 55.66 202 MET A N 1
ATOM 1540 C CA . MET A 1 202 ? 12.065 6.685 15.369 1.00 55.66 202 MET A CA 1
ATOM 1541 C C . MET A 1 202 ? 12.371 6.657 16.870 1.00 55.66 202 MET A C 1
ATOM 1543 O O . MET A 1 202 ? 12.834 5.634 17.375 1.00 55.66 202 MET A O 1
ATOM 1547 N N . VAL A 1 203 ? 12.081 7.735 17.605 1.00 57.41 203 VAL A N 1
ATOM 1548 C CA . VAL A 1 203 ? 12.255 7.775 19.068 1.00 57.41 203 VAL A CA 1
ATOM 1549 C C . VAL A 1 203 ? 11.328 6.764 19.762 1.00 57.41 203 VAL A C 1
ATOM 1551 O O . VAL A 1 203 ? 11.778 6.061 20.667 1.00 57.41 203 VAL A O 1
ATOM 1554 N N . GLY A 1 204 ? 10.094 6.575 19.276 1.00 53.19 204 GLY A N 1
ATOM 1555 C CA . GLY A 1 204 ? 9.186 5.534 19.787 1.00 53.19 204 GLY A CA 1
ATOM 1556 C C . GLY A 1 204 ? 9.643 4.090 19.497 1.00 53.19 204 GLY A C 1
ATOM 1557 O O . GLY A 1 204 ? 9.459 3.190 20.323 1.00 53.19 204 GLY A O 1
ATOM 1558 N N . LEU A 1 205 ? 10.297 3.859 18.351 1.00 50.53 205 LEU A N 1
ATOM 1559 C CA . LEU A 1 205 ? 10.855 2.551 17.966 1.00 50.53 205 LEU A CA 1
ATOM 1560 C C . LEU A 1 205 ? 12.104 2.172 18.779 1.00 50.53 205 LEU A C 1
ATOM 1562 O O . LEU A 1 205 ? 12.289 0.999 19.110 1.00 50.53 205 LEU A O 1
ATOM 1566 N N . LEU A 1 206 ? 12.939 3.154 19.137 1.00 51.09 206 LEU A N 1
ATOM 1567 C CA . LEU A 1 206 ? 14.139 2.947 19.957 1.00 51.09 206 LEU A CA 1
ATOM 1568 C C . LEU A 1 206 ? 13.818 2.728 21.445 1.00 51.09 206 LEU A C 1
ATOM 1570 O O . LEU A 1 206 ? 14.578 2.043 22.125 1.00 51.09 206 LEU A O 1
ATOM 1574 N N . SER A 1 207 ? 12.690 3.250 21.941 1.00 47.19 207 SER A N 1
ATOM 1575 C CA . SER A 1 207 ? 12.251 3.066 23.336 1.00 47.19 207 SER A CA 1
ATOM 1576 C C . SER A 1 207 ? 11.744 1.636 23.616 1.00 47.19 207 SER A C 1
ATOM 1578 O O . SER A 1 207 ? 11.863 1.129 24.730 1.0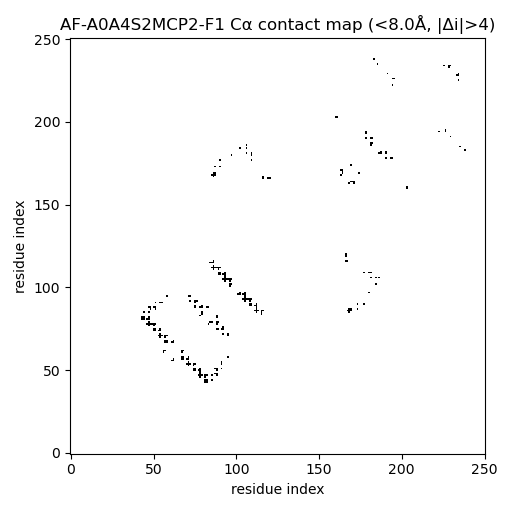0 47.19 207 SER A O 1
ATOM 1580 N N . THR A 1 208 ? 11.237 0.925 22.597 1.00 46.38 208 THR A N 1
ATOM 1581 C CA . THR A 1 208 ? 10.519 -0.354 22.792 1.00 46.38 208 THR A CA 1
ATOM 1582 C C . THR A 1 208 ? 11.285 -1.624 22.421 1.00 46.38 208 THR A C 1
ATOM 1584 O O . THR A 1 208 ? 10.827 -2.714 22.760 1.00 46.38 208 THR A O 1
ATOM 1587 N N . ASN A 1 209 ? 12.466 -1.527 21.802 1.00 41.06 209 ASN A N 1
ATOM 1588 C CA . ASN A 1 209 ? 13.259 -2.699 21.427 1.00 41.06 209 ASN A CA 1
ATOM 1589 C C . ASN A 1 209 ? 14.697 -2.620 21.953 1.00 41.06 209 ASN A C 1
ATOM 1591 O O . ASN A 1 209 ? 15.490 -1.779 21.542 1.00 41.06 209 ASN A O 1
ATOM 1595 N N . HIS A 1 210 ? 15.069 -3.590 22.794 1.00 41.97 210 HIS A N 1
ATOM 1596 C CA . HIS A 1 210 ? 16.430 -3.841 23.291 1.00 41.97 210 HIS A CA 1
ATOM 1597 C C . HIS A 1 210 ? 17.369 -4.410 22.195 1.00 41.97 210 HIS A C 1
ATOM 1599 O O . HIS A 1 210 ? 18.203 -5.272 22.456 1.00 41.97 210 HIS A O 1
ATOM 1605 N N . TRP A 1 211 ? 17.210 -3.959 20.947 1.00 40.16 211 TRP A N 1
ATOM 1606 C CA . TRP A 1 211 ? 17.968 -4.394 19.772 1.00 40.16 211 TRP A CA 1
ATOM 1607 C C . TRP A 1 211 ? 18.738 -3.217 19.171 1.00 40.16 211 TRP A C 1
ATOM 1609 O O . TRP A 1 211 ? 18.550 -2.824 18.023 1.00 40.16 211 TRP A O 1
ATOM 1619 N N . VAL A 1 212 ? 19.672 -2.667 19.947 1.00 43.50 212 VAL A N 1
ATOM 1620 C CA . VAL A 1 212 ? 20.758 -1.849 19.395 1.00 43.50 212 VAL A CA 1
ATOM 1621 C C . VAL A 1 212 ? 21.833 -2.808 18.876 1.00 43.50 212 VAL A C 1
ATOM 1623 O O . VAL A 1 212 ? 22.843 -3.053 19.525 1.00 43.50 212 VAL A O 1
ATOM 1626 N N . SER A 1 213 ? 21.602 -3.416 17.712 1.00 45.09 213 SER A N 1
ATOM 1627 C CA . SER A 1 213 ? 22.662 -4.085 16.948 1.00 45.09 213 SER A CA 1
ATOM 1628 C C . SER A 1 213 ? 22.902 -3.357 15.636 1.00 45.09 213 SER A C 1
ATOM 1630 O O . SER A 1 213 ? 22.130 -3.518 14.700 1.00 45.09 213 SER A O 1
ATOM 1632 N N . CYS A 1 214 ? 23.969 -2.547 15.629 1.00 44.84 214 CYS A N 1
ATOM 1633 C CA . CYS A 1 214 ? 24.871 -2.079 14.557 1.00 44.84 214 CYS A CA 1
ATOM 1634 C C . CYS A 1 214 ? 24.392 -1.842 13.101 1.00 44.84 214 CYS A C 1
ATOM 1636 O O . CYS A 1 214 ? 25.208 -1.441 12.280 1.00 44.84 214 CYS A O 1
ATOM 1638 N N . THR A 1 215 ? 23.121 -2.017 12.747 1.00 51.50 215 THR A N 1
ATOM 1639 C CA . THR A 1 215 ? 22.602 -1.924 11.366 1.00 51.50 215 THR A CA 1
ATOM 1640 C C . THR A 1 215 ? 21.655 -0.742 11.147 1.00 51.50 215 THR A C 1
ATOM 1642 O O . THR A 1 215 ? 21.348 -0.415 10.006 1.00 51.50 215 THR A O 1
ATOM 1645 N N . ALA A 1 216 ? 21.256 -0.031 12.209 1.00 52.56 216 ALA A N 1
ATOM 1646 C CA . ALA A 1 216 ? 20.407 1.163 12.110 1.00 52.56 216 ALA A CA 1
ATOM 1647 C C . ALA A 1 216 ? 21.168 2.440 11.695 1.00 52.56 216 ALA A C 1
ATOM 1649 O O . ALA A 1 216 ? 20.559 3.389 11.203 1.00 52.56 216 ALA A O 1
ATOM 1650 N N . ALA A 1 217 ? 22.496 2.470 11.860 1.00 57.88 217 ALA A N 1
ATOM 1651 C CA . ALA A 1 217 ? 23.331 3.626 11.525 1.00 57.88 217 ALA A CA 1
ATOM 1652 C C . ALA A 1 217 ? 23.192 4.099 10.059 1.00 57.88 217 ALA A C 1
ATOM 1654 O O . ALA A 1 217 ? 22.932 5.286 9.870 1.00 57.88 217 ALA A O 1
ATOM 1655 N N . PRO A 1 218 ? 23.268 3.230 9.028 1.00 62.78 218 PRO A N 1
ATOM 1656 C CA . PRO A 1 218 ? 23.132 3.677 7.639 1.00 62.78 218 PRO A CA 1
ATOM 1657 C C . PRO A 1 218 ? 21.730 4.199 7.302 1.00 62.78 218 PRO A C 1
ATOM 1659 O O . PRO A 1 218 ? 21.607 5.115 6.497 1.00 62.78 218 PRO A O 1
ATOM 1662 N N . VAL A 1 219 ? 20.671 3.671 7.928 1.00 58.31 219 VAL A N 1
ATOM 1663 C CA . VAL A 1 219 ? 19.293 4.143 7.694 1.00 58.31 219 VAL A CA 1
ATOM 1664 C C . VAL A 1 219 ? 19.088 5.525 8.308 1.00 58.31 219 VAL A C 1
ATOM 1666 O O . VAL A 1 219 ? 18.527 6.408 7.663 1.00 58.31 219 VAL A O 1
ATOM 1669 N N . LEU A 1 220 ? 19.592 5.743 9.525 1.00 62.53 220 LEU A N 1
ATOM 1670 C CA . LEU A 1 220 ? 19.544 7.054 10.169 1.00 62.53 220 LEU A CA 1
ATOM 1671 C C . LEU A 1 220 ? 20.391 8.075 9.409 1.00 62.53 220 LEU A C 1
ATOM 1673 O O . LEU A 1 220 ? 19.928 9.184 9.174 1.00 62.53 220 LEU A O 1
ATOM 1677 N N . GLU A 1 221 ? 21.593 7.707 8.967 1.00 68.44 221 GLU A N 1
ATOM 1678 C CA . GLU A 1 221 ? 22.455 8.595 8.183 1.00 68.44 221 GLU A CA 1
ATOM 1679 C C . GLU A 1 221 ? 21.826 8.941 6.823 1.00 68.44 221 GLU A C 1
ATOM 1681 O O . GLU A 1 221 ? 21.860 10.100 6.406 1.00 68.44 221 GLU A O 1
ATOM 1686 N N . TRP A 1 222 ? 21.154 7.980 6.179 1.00 68.88 222 TRP A N 1
ATOM 1687 C CA . TRP A 1 222 ? 20.378 8.211 4.960 1.00 68.88 222 TRP A CA 1
ATOM 1688 C C . TRP A 1 222 ? 19.198 9.162 5.202 1.00 68.88 222 TRP A C 1
ATOM 1690 O O . TRP A 1 222 ? 19.044 10.131 4.461 1.00 68.88 222 TRP A O 1
ATOM 1700 N N . LEU A 1 223 ? 18.424 8.967 6.277 1.00 62.91 223 LEU A N 1
ATOM 1701 C CA . LEU A 1 223 ? 17.309 9.846 6.659 1.00 62.91 223 LEU A CA 1
ATOM 1702 C C . LEU A 1 223 ? 17.773 11.259 7.051 1.00 62.91 223 LEU A C 1
ATOM 1704 O O . LEU A 1 223 ? 17.139 12.242 6.665 1.00 62.91 223 LEU A O 1
ATOM 1708 N N . PHE A 1 224 ? 18.892 11.391 7.768 1.00 67.69 224 PHE A N 1
ATOM 1709 C CA . PHE A 1 224 ? 19.499 12.687 8.092 1.00 67.69 224 PHE A CA 1
ATOM 1710 C C . PHE A 1 224 ? 20.031 13.398 6.843 1.00 67.69 224 PHE A C 1
ATOM 1712 O O . PHE A 1 224 ? 19.858 14.611 6.702 1.00 67.69 224 PHE A O 1
ATOM 1719 N N . SER A 1 225 ? 20.644 12.654 5.920 1.00 68.81 225 SER A N 1
ATOM 1720 C CA . SER A 1 225 ? 21.128 13.184 4.643 1.00 68.81 225 SER A CA 1
ATOM 1721 C C . SER A 1 225 ? 19.970 13.648 3.754 1.00 68.81 225 SER A C 1
ATOM 1723 O O . SER A 1 225 ? 20.010 14.755 3.216 1.00 68.81 225 SER A O 1
ATOM 1725 N N . LEU A 1 226 ? 18.884 12.870 3.692 1.00 63.53 226 LEU A N 1
ATOM 1726 C CA . LEU A 1 226 ? 17.631 13.250 3.035 1.00 63.53 226 LEU A CA 1
ATOM 1727 C C . LEU A 1 226 ? 17.017 14.498 3.654 1.00 63.53 226 LEU A C 1
ATOM 1729 O O . LEU A 1 226 ? 16.702 15.433 2.930 1.00 63.53 226 LEU A O 1
ATOM 1733 N N . SER A 1 227 ? 16.915 14.553 4.982 1.00 61.91 227 SER A N 1
ATOM 1734 C CA . SER A 1 227 ? 16.372 15.717 5.689 1.00 61.91 227 SER A CA 1
ATOM 1735 C C . SER A 1 227 ? 17.159 16.987 5.347 1.00 61.91 227 SER A C 1
ATOM 1737 O O . SER A 1 227 ? 16.564 18.021 5.055 1.00 61.91 227 SER A O 1
ATOM 1739 N N . ARG A 1 228 ? 18.499 16.909 5.290 1.00 61.78 228 ARG A N 1
ATOM 1740 C CA . ARG A 1 228 ? 19.351 18.024 4.839 1.00 61.78 228 ARG A CA 1
ATOM 1741 C C . ARG A 1 228 ? 19.122 18.396 3.374 1.00 61.78 228 ARG A C 1
ATOM 1743 O O . ARG A 1 228 ? 18.985 19.573 3.066 1.00 61.78 228 ARG A O 1
ATOM 1750 N N . LEU A 1 229 ? 19.049 17.415 2.476 1.00 60.84 229 LEU A N 1
ATOM 1751 C CA . LEU A 1 229 ? 18.832 17.652 1.044 1.00 60.84 229 LEU A CA 1
ATOM 1752 C C . LEU A 1 229 ? 17.455 18.263 0.739 1.00 60.84 229 LEU A C 1
ATOM 1754 O O . LEU A 1 229 ? 17.346 19.072 -0.187 1.00 60.84 229 LEU A O 1
ATOM 1758 N N . VAL A 1 230 ? 16.428 17.886 1.509 1.00 59.25 230 VAL A N 1
ATOM 1759 C CA . VAL A 1 230 ? 15.071 18.446 1.432 1.00 59.25 230 VAL A CA 1
ATOM 1760 C C . VAL A 1 230 ? 15.076 19.895 1.922 1.00 59.25 230 VAL A C 1
ATOM 1762 O O . VAL A 1 230 ? 14.611 20.775 1.203 1.00 59.25 230 VAL A O 1
ATOM 1765 N N . ILE A 1 231 ? 15.657 20.162 3.099 1.00 60.34 231 ILE A N 1
ATOM 1766 C CA . ILE A 1 231 ? 15.723 21.512 3.689 1.00 60.34 231 ILE A CA 1
ATOM 1767 C C . ILE A 1 231 ? 16.499 22.488 2.790 1.00 60.34 231 ILE A C 1
ATOM 1769 O O . ILE A 1 231 ? 16.108 23.645 2.657 1.00 60.34 231 ILE A O 1
ATOM 1773 N N . ASP A 1 232 ? 17.555 22.024 2.120 1.00 59.00 232 ASP A N 1
ATOM 1774 C CA . ASP A 1 232 ? 18.383 22.865 1.249 1.00 59.00 232 ASP A CA 1
ATOM 1775 C C . ASP A 1 232 ? 17.788 23.084 -0.160 1.00 59.00 232 ASP A C 1
ATOM 1777 O O . ASP A 1 232 ? 18.417 23.740 -0.996 1.00 59.00 232 ASP A O 1
ATOM 1781 N N . GLY A 1 233 ? 16.613 22.517 -0.472 1.00 54.97 233 GLY A N 1
ATOM 1782 C CA . GLY A 1 233 ? 15.991 22.606 -1.802 1.00 54.97 233 GLY A CA 1
ATOM 1783 C C . GLY A 1 233 ? 16.798 21.918 -2.914 1.00 54.97 233 GLY A C 1
ATOM 1784 O O . GLY A 1 233 ? 16.617 22.206 -4.097 1.00 54.97 233 GLY A O 1
ATOM 1785 N N . ARG A 1 234 ? 17.727 21.019 -2.553 1.00 55.28 234 ARG A N 1
ATOM 1786 C CA . ARG A 1 234 ? 18.661 20.346 -3.481 1.00 55.28 234 ARG A CA 1
ATOM 1787 C C . ARG A 1 234 ? 18.219 18.939 -3.888 1.00 55.28 234 ARG A C 1
ATOM 1789 O O . ARG A 1 234 ? 18.886 18.311 -4.714 1.00 55.28 234 ARG A O 1
ATOM 1796 N N . LEU A 1 235 ? 17.096 18.457 -3.353 1.00 50.97 235 LEU A N 1
ATOM 1797 C CA . LEU A 1 235 ? 16.564 17.112 -3.596 1.00 50.97 235 LEU A CA 1
ATOM 1798 C C . LEU A 1 235 ? 16.378 16.806 -5.093 1.00 50.97 235 LEU A C 1
ATOM 1800 O O . LEU A 1 235 ? 16.830 15.768 -5.578 1.00 50.97 235 LEU A O 1
ATOM 1804 N N . CYS A 1 236 ? 15.827 17.769 -5.840 1.00 49.62 236 CYS A N 1
ATOM 1805 C CA . CYS A 1 236 ? 15.547 17.653 -7.274 1.00 49.62 236 CYS A CA 1
ATOM 1806 C C . CYS A 1 236 ? 16.786 17.339 -8.134 1.00 49.62 236 CYS A C 1
ATOM 1808 O O . CYS A 1 236 ? 16.653 16.749 -9.207 1.00 49.62 236 CYS A O 1
ATOM 1810 N N . ALA A 1 237 ? 17.991 17.737 -7.706 1.00 47.72 237 ALA A N 1
ATOM 1811 C CA . ALA A 1 237 ? 19.219 17.537 -8.479 1.00 47.72 237 ALA A CA 1
ATOM 1812 C C . ALA A 1 237 ? 19.921 16.207 -8.158 1.00 47.72 237 ALA A C 1
ATOM 1814 O O . ALA A 1 237 ? 20.564 15.624 -9.029 1.00 47.72 237 ALA A O 1
ATOM 1815 N N . CYS A 1 238 ? 19.801 15.715 -6.922 1.00 45.28 238 CYS A N 1
ATOM 1816 C CA . CYS A 1 238 ? 20.522 14.522 -6.475 1.00 45.28 238 CYS A CA 1
ATOM 1817 C C . CYS A 1 238 ? 19.823 13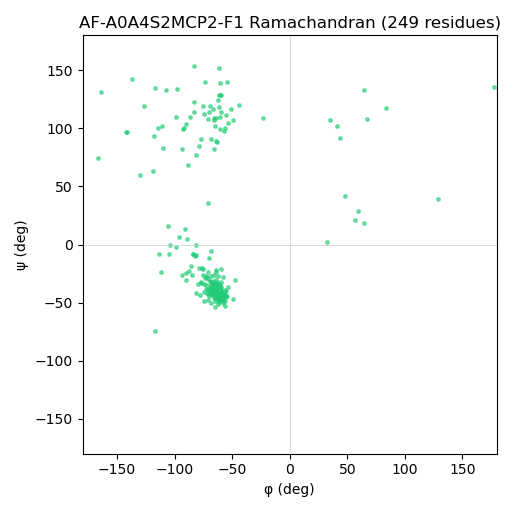.226 -6.924 1.00 45.28 238 CYS A C 1
ATOM 1819 O O . CYS A 1 238 ? 20.483 12.329 -7.447 1.00 45.28 238 CYS A O 1
ATOM 1821 N N . VAL A 1 239 ? 18.485 13.168 -6.844 1.00 48.03 239 VAL A N 1
ATOM 1822 C CA . VAL A 1 239 ? 17.690 11.991 -7.260 1.00 48.03 239 VAL A CA 1
ATOM 1823 C C . VAL A 1 239 ? 17.819 11.717 -8.768 1.00 48.03 239 VAL A C 1
ATOM 1825 O O . VAL A 1 239 ? 17.986 10.566 -9.176 1.00 48.03 239 VAL A O 1
ATOM 1828 N N . ARG A 1 240 ? 17.874 12.769 -9.604 1.00 47.09 240 ARG A N 1
ATOM 1829 C CA . ARG A 1 240 ? 18.102 12.639 -11.060 1.00 47.09 240 ARG A CA 1
ATOM 1830 C C . ARG A 1 240 ? 19.426 11.957 -11.409 1.00 47.09 240 ARG A C 1
ATOM 1832 O O . ARG A 1 240 ? 19.498 11.255 -12.414 1.00 47.09 240 ARG A O 1
ATOM 1839 N N . SER A 1 241 ? 20.462 12.145 -10.591 1.00 43.38 241 SER A N 1
ATOM 1840 C CA . SER A 1 241 ? 21.790 11.575 -10.845 1.00 43.38 241 SER A CA 1
ATOM 1841 C C . SER A 1 241 ? 21.853 10.078 -10.508 1.00 43.38 241 SER A C 1
ATOM 1843 O O . SER A 1 241 ? 22.537 9.314 -11.185 1.00 43.38 241 SER A O 1
ATOM 1845 N N . SER A 1 242 ? 21.087 9.626 -9.509 1.00 41.62 242 SER A N 1
ATOM 1846 C CA . SER A 1 242 ? 21.039 8.215 -9.098 1.00 41.62 242 SER A CA 1
ATOM 1847 C C . SER A 1 242 ? 20.204 7.334 -10.037 1.00 41.62 242 SER A C 1
ATOM 1849 O O . SER A 1 242 ? 20.574 6.185 -10.276 1.00 41.62 242 SER A O 1
ATOM 1851 N N . HIS A 1 243 ? 19.129 7.858 -10.637 1.00 39.81 243 HIS A N 1
ATOM 1852 C CA . HIS A 1 243 ? 18.311 7.105 -11.602 1.00 39.81 243 HIS A CA 1
ATOM 1853 C C . HIS A 1 243 ? 19.044 6.805 -12.922 1.00 39.81 243 HIS A C 1
ATOM 1855 O O . HIS A 1 243 ? 18.858 5.733 -13.500 1.00 39.81 243 HIS A O 1
ATOM 1861 N N . ALA A 1 244 ? 19.942 7.691 -13.369 1.00 40.91 244 ALA A N 1
ATOM 1862 C CA . ALA A 1 244 ? 20.763 7.454 -14.560 1.00 40.91 244 ALA A CA 1
ATOM 1863 C C . ALA A 1 244 ? 21.733 6.264 -14.401 1.00 40.91 244 ALA A C 1
ATOM 1865 O O . ALA A 1 244 ? 22.122 5.652 -15.393 1.00 40.91 244 ALA A O 1
ATOM 1866 N N . ALA A 1 245 ? 22.098 5.908 -13.165 1.00 37.75 245 ALA A N 1
ATOM 1867 C CA . ALA A 1 245 ? 22.987 4.784 -12.879 1.00 37.75 245 ALA A CA 1
ATOM 1868 C C . ALA A 1 245 ? 22.255 3.428 -12.796 1.00 37.75 245 ALA A C 1
ATOM 1870 O O . ALA A 1 245 ? 22.862 2.396 -13.068 1.00 37.75 245 ALA A O 1
ATOM 1871 N N . LEU A 1 246 ? 20.960 3.414 -12.455 1.00 38.62 246 LEU A N 1
ATOM 1872 C CA . LEU A 1 246 ? 20.159 2.187 -12.308 1.00 38.62 246 LEU A CA 1
ATOM 1873 C C . LEU A 1 246 ? 19.465 1.744 -13.608 1.00 38.62 246 LEU A C 1
ATOM 1875 O O . LEU A 1 246 ? 19.233 0.552 -13.797 1.00 38.62 246 LEU A O 1
ATOM 1879 N N . ALA A 1 247 ? 19.216 2.661 -14.548 1.00 36.19 247 ALA A N 1
ATOM 1880 C CA . ALA A 1 247 ? 18.604 2.347 -15.846 1.00 36.19 247 ALA A CA 1
ATOM 1881 C C . ALA A 1 247 ? 19.492 1.504 -16.792 1.00 36.19 247 ALA A C 1
ATOM 1883 O O . ALA A 1 247 ? 19.032 1.075 -17.845 1.00 36.19 247 ALA A O 1
ATOM 1884 N N . ILE A 1 248 ? 20.753 1.235 -16.430 1.00 40.44 248 ILE A N 1
ATOM 1885 C CA . ILE A 1 248 ? 21.684 0.408 -17.222 1.00 40.44 248 ILE A CA 1
ATOM 1886 C C . ILE A 1 248 ? 21.494 -1.103 -16.935 1.00 40.44 248 ILE A C 1
ATOM 1888 O O . ILE A 1 248 ? 22.061 -1.937 -17.632 1.00 40.44 248 ILE A O 1
ATOM 1892 N N . GLY A 1 249 ? 20.682 -1.482 -15.937 1.00 37.38 249 GLY A N 1
ATOM 1893 C CA . GLY A 1 249 ? 20.559 -2.873 -15.476 1.00 37.38 249 GLY A CA 1
ATOM 1894 C C . GLY A 1 249 ? 19.304 -3.652 -15.891 1.00 37.38 249 GLY A C 1
ATOM 1895 O O . GLY A 1 249 ? 19.180 -4.798 -15.476 1.00 37.38 249 GLY A O 1
ATOM 1896 N N . TRP A 1 250 ? 18.365 -3.061 -16.636 1.00 37.34 250 TRP A N 1
ATOM 1897 C CA . TRP A 1 250 ? 17.087 -3.693 -17.017 1.00 37.34 250 TRP A CA 1
ATOM 1898 C C . TRP A 1 250 ? 16.832 -3.563 -18.529 1.00 37.34 250 TRP A C 1
ATOM 1900 O O . TRP A 1 250 ? 15.859 -2.945 -18.963 1.00 37.34 250 TRP A O 1
ATOM 1910 N N . ALA A 1 251 ? 17.743 -4.117 -19.330 1.00 37.41 251 ALA A N 1
ATOM 1911 C CA . ALA A 1 251 ? 17.572 -4.331 -20.767 1.00 37.41 251 ALA A CA 1
ATOM 1912 C C . ALA A 1 251 ? 17.950 -5.771 -21.125 1.00 37.41 251 ALA A C 1
ATOM 1914 O O . ALA A 1 251 ? 18.943 -6.268 -20.544 1.00 37.41 251 ALA A O 1
#

Radius of gyration: 28.77 Å; Cα contacts (8 Å, |Δi|>4): 149; chains: 1; bounding box: 83×49×88 Å

pLDDT: mean 73.37, std 20.86, range [35.81, 98.69]

Foldseek 3Di:
DDDDDDDDDDDDDDDDDDDDPPPDPPVVVVVVVVVVVVVLLVVLQVQLVVLLVQLVCLVPVVVPDPCSLVSNVVSLVSSCVSPVLQLSSLLSQLVSCVVVVVLVSNVVSLVSSCVNQVVLVVVVVVVVPPPPPPPDDPDDDDDDDDDDDDDDDPPPPVPPLPPVCVRSVDPPVSVVSSLVSCLVSVVLPVSLVSLVCVVVVVVSVVVPDPDPDDPCVVVVVVSVVVNVCSVVVNSVPPVVVVVVVVVVPDD

Sequence (251 aa):
MCCTKTLSVCTTFDHAAPKGFTCLPEAALTVTLKKSNKTVETLQRAESNAFCAIAELYMTDLCDLPEARTECQKAFEGATQTDPTNPQAWLAAANFYTVTADSQASRDAVQRCLDIWWTKLETFLAEEQAPRTTSAEVPDEPMRSAASDASGSVANAEETKLDLEELTSIPLSGLISLCRMMIELEMDERSIYMVHLGPYLMVGLLSTNHWVSCTAAPVLEWLFSLSRLVIDGRLCACVRSSHAALAIGWA

Secondary structure (DSSP, 8-state):
------------------S------HHHHHHHHHHHHHHHHHHHHHHHHHHHHHHHHHHTTTTTSTTHHHHHHHHHHHHHHH-TT-HHHHHHHHHHHHHTT-HHHHHHHHHHHHHHHHHHHHHHHHHHHS---------------------------------HHHHHSS-HHHHHHHHHHHHHTT-HHHHHHHHHHHHHHHHHHHHH-----SSSHHHHHHHHHHHHHHHTT-HHHHHHHHHHHHTTS--

Mean predicted aligned error: 15.11 Å

Solvent-accessible surface area (backbone atoms only — not comparable to full-atom values): 15163 Å² total; per-residue (Å²): 140,88,82,85,82,82,85,83,81,85,78,90,78,84,85,80,83,78,88,76,80,70,80,73,61,73,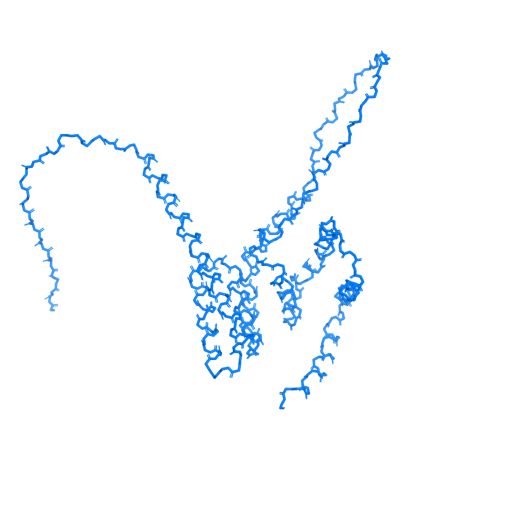69,61,58,56,53,54,50,52,52,52,51,54,51,50,54,53,49,30,49,52,52,14,50,51,22,28,52,52,21,49,41,23,71,60,83,40,47,88,44,93,56,17,68,60,53,24,49,54,21,22,53,48,5,36,67,57,24,74,81,40,34,48,17,26,46,44,42,17,53,51,24,52,78,70,68,36,63,65,63,15,51,54,24,44,50,55,22,41,69,64,32,47,62,57,51,54,51,52,56,53,59,72,66,49,76,78,75,75,76,66,86,75,79,91,76,88,86,84,84,82,90,82,84,89,77,90,77,80,77,80,74,75,75,81,72,78,57,59,44,74,69,50,65,36,57,70,69,53,53,54,52,49,55,51,50,30,59,78,62,68,41,60,84,63,43,55,55,57,59,67,43,40,61,64,57,47,54,59,55,61,75,74,47,100,70,90,66,94,66,60,61,66,57,52,51,48,52,53,52,46,53,50,30,56,76,68,71,46,45,80,65,55,57,60,58,57,52,68,67,57,68,77,75,80,126

Nearest PDB structures (foldseek):
  5tqb-assembly1_B  TM=7.619E-01  e=4.946E-05  Thermochaetoides thermophila DSM 1495
  4ynw-assembly2_B  TM=6.778E-01  e=1.799E-05  Thermochaetoides thermophila DSM 1495
  5nnr-assembly1_A  TM=5.336E-01  e=5.864E-02  Thermochaetoides thermophila
  5nnp-assembly1_A  TM=5.449E-01  e=2.672E-01  Thermochaetoides thermophila DSM 1495
  5nnp-assembly2_E  TM=5.475E-01  e=4.902E-01  Thermochaetoides thermophila DSM 1495

Organism: Opisthorchis felineus (NCBI:txid147828)